Protein AF-A0A0M3J6E7-F1 (afdb_monomer_lite)

pLDDT: mean 73.53, std 16.0, range [35.28, 95.0]

Secondary structure (DSSP, 8-state):
-PEEE---TTS-EEEETTSS-EEEE-SS-EEEE--SS--HHHHHHHHHHHHHHTTT-SEEEEEHHHHHHHHHHHHHHHHHHHHTTSTTSGGG-TT-HHHHHHHHHHHT---SEEEEE--GGGHHHHHHHHHT---GGGTS-TTT--EEEEEE--TTS---TT-S----HHHHHHHHHHHHHHHTHHHHGGGEEEEE-

Radius of gyration: 18.18 Å; chains: 1; bounding box: 42×39×57 Å

Structure (mmCIF, N/CA/C/O backbone):
data_AF-A0A0M3J6E7-F1
#
_entry.id   AF-A0A0M3J6E7-F1
#
loop_
_atom_site.group_PDB
_atom_site.id
_atom_site.type_symbol
_atom_site.label_atom_id
_atom_site.label_alt_id
_atom_site.label_comp_id
_atom_site.label_asym_id
_atom_site.label_entity_id
_atom_site.label_seq_id
_atom_site.pdbx_PDB_ins_code
_atom_site.Cartn_x
_atom_site.Cartn_y
_atom_site.Cartn_z
_atom_site.occupancy
_atom_site.B_iso_or_equiv
_atom_site.auth_seq_id
_atom_site.auth_comp_id
_atom_site.auth_asym_id
_atom_site.auth_atom_id
_atom_site.pdbx_PDB_model_num
ATOM 1 N N . MET A 1 1 ? 16.330 -13.647 -8.605 1.00 48.44 1 MET A N 1
ATOM 2 C CA . MET A 1 1 ? 16.646 -13.257 -7.214 1.00 48.44 1 MET A CA 1
ATOM 3 C C . MET A 1 1 ? 17.389 -14.431 -6.591 1.00 48.44 1 MET A C 1
ATOM 5 O O . MET A 1 1 ? 16.865 -15.531 -6.666 1.00 48.44 1 MET A O 1
ATOM 9 N N . GLN A 1 2 ? 18.622 -14.250 -6.111 1.00 43.28 2 GLN A N 1
ATOM 10 C CA . GLN A 1 2 ? 19.350 -15.285 -5.357 1.00 43.28 2 GLN A CA 1
ATOM 11 C C . GLN A 1 2 ? 19.259 -14.926 -3.871 1.00 43.28 2 GLN A C 1
ATOM 13 O O . GLN A 1 2 ? 19.560 -13.788 -3.505 1.00 43.28 2 GLN A O 1
ATOM 18 N N . PHE A 1 3 ? 18.800 -15.871 -3.053 1.00 46.41 3 PHE A N 1
ATOM 19 C CA . PHE A 1 3 ? 18.641 -15.713 -1.609 1.00 46.41 3 PHE A CA 1
ATOM 20 C C . PHE A 1 3 ? 19.821 -16.351 -0.878 1.00 46.41 3 PHE A C 1
ATOM 22 O O . PHE A 1 3 ? 20.246 -17.447 -1.246 1.00 46.41 3 PHE A O 1
ATOM 29 N N . ASN A 1 4 ? 20.336 -15.676 0.150 1.00 45.91 4 ASN A N 1
ATOM 30 C CA . ASN A 1 4 ? 21.319 -16.258 1.060 1.00 45.91 4 ASN A CA 1
ATOM 31 C C . ASN A 1 4 ? 20.579 -16.993 2.190 1.00 45.91 4 ASN A C 1
ATOM 33 O O . ASN A 1 4 ? 19.578 -16.494 2.708 1.00 45.91 4 ASN A O 1
ATOM 37 N N . TYR A 1 5 ? 21.058 -18.188 2.538 1.00 38.97 5 TYR A N 1
ATOM 38 C CA . TYR A 1 5 ? 20.478 -19.038 3.579 1.00 38.97 5 TYR A CA 1
ATOM 39 C C . TYR A 1 5 ? 20.956 -18.602 4.967 1.00 38.97 5 TYR A C 1
ATOM 41 O O . TYR A 1 5 ? 22.151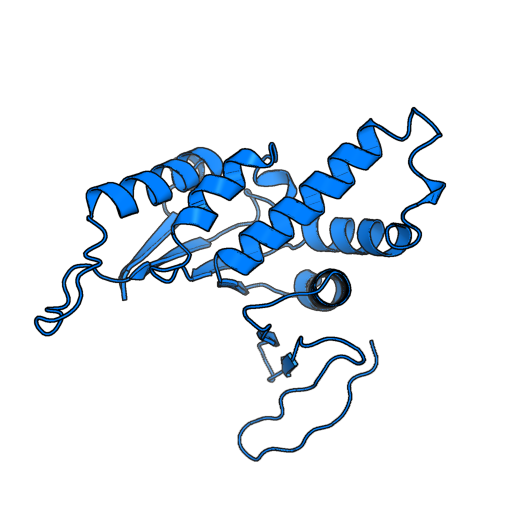 -18.658 5.241 1.00 38.97 5 TYR A O 1
ATOM 49 N N . GLU A 1 6 ? 20.025 -18.272 5.861 1.00 40.12 6 GLU A N 1
ATOM 50 C CA . GLU A 1 6 ? 20.265 -18.251 7.307 1.00 40.12 6 GLU A CA 1
ATOM 51 C C . GLU A 1 6 ? 19.229 -19.148 7.996 1.00 40.12 6 GLU A C 1
ATOM 53 O O . GLU A 1 6 ? 18.021 -19.020 7.792 1.00 40.12 6 GLU A O 1
ATOM 58 N N . PHE A 1 7 ? 19.710 -20.125 8.766 1.00 35.28 7 PHE A N 1
ATOM 59 C CA . PHE A 1 7 ? 18.880 -21.152 9.391 1.00 35.28 7 PHE A CA 1
ATOM 60 C C . PHE A 1 7 ? 18.547 -20.740 10.829 1.00 35.28 7 PHE A C 1
ATOM 62 O O . PHE A 1 7 ? 19.442 -20.639 11.663 1.00 35.28 7 PHE A O 1
ATOM 69 N N . THR A 1 8 ? 17.264 -20.547 11.144 1.00 40.59 8 THR A N 1
ATOM 70 C CA . THR A 1 8 ? 16.772 -20.491 12.532 1.00 40.59 8 THR A CA 1
ATOM 71 C C . THR A 1 8 ? 15.466 -21.281 12.669 1.00 40.59 8 THR A C 1
ATOM 73 O O . THR A 1 8 ? 14.699 -21.441 11.719 1.00 40.59 8 THR A O 1
ATOM 76 N N . SER A 1 9 ? 15.253 -21.855 13.852 1.00 37.47 9 SER A N 1
ATOM 77 C CA . SER A 1 9 ? 14.372 -22.997 14.148 1.00 37.47 9 SER A CA 1
ATOM 78 C C . SER A 1 9 ? 12.852 -22.738 14.120 1.00 37.47 9 SER A C 1
ATOM 80 O O . SER A 1 9 ? 12.086 -23.600 14.542 1.00 37.47 9 SER A O 1
ATOM 82 N N . THR A 1 10 ? 12.380 -21.597 13.607 1.00 50.16 10 THR A N 1
ATOM 83 C CA . THR A 1 10 ? 10.957 -21.177 13.645 1.00 50.16 10 THR A CA 1
ATOM 84 C C . THR A 1 10 ? 10.347 -20.863 12.269 1.00 50.16 10 THR A C 1
ATOM 86 O O . THR A 1 10 ? 9.279 -20.258 12.171 1.00 50.16 10 THR A O 1
ATOM 89 N N . GLY A 1 11 ? 10.985 -21.336 11.196 1.00 54.72 11 GLY A N 1
ATOM 90 C CA . GLY A 1 11 ? 10.638 -21.018 9.810 1.00 54.72 11 GLY A CA 1
ATOM 91 C C . GLY A 1 11 ? 11.610 -19.971 9.281 1.00 54.72 11 GLY A C 1
ATOM 92 O O . GLY A 1 11 ? 11.625 -18.835 9.746 1.00 54.72 11 GLY A O 1
ATOM 93 N N . SER A 1 12 ? 12.466 -20.372 8.346 1.00 65.31 12 SER A N 1
ATOM 94 C CA . SER A 1 12 ? 13.616 -19.576 7.923 1.00 65.31 12 SER A CA 1
ATOM 95 C C . SER A 1 12 ? 13.192 -18.317 7.166 1.00 65.31 12 SER A C 1
ATOM 97 O O . SER A 1 12 ? 12.453 -18.384 6.181 1.00 65.31 12 SER A O 1
ATOM 99 N N . PHE A 1 13 ? 13.691 -17.170 7.624 1.00 70.88 13 PHE A N 1
ATOM 100 C CA . PHE A 1 13 ? 13.717 -15.940 6.843 1.00 70.88 13 PHE A CA 1
ATOM 101 C C . PHE A 1 13 ? 14.909 -15.996 5.881 1.00 70.88 13 PHE A C 1
ATOM 103 O O . PHE A 1 13 ? 16.008 -16.394 6.253 1.00 70.88 13 PHE A O 1
ATOM 110 N N . PHE A 1 14 ? 14.684 -15.597 4.638 1.00 73.62 14 PHE A N 1
ATOM 111 C CA . PHE A 1 14 ? 15.659 -15.608 3.559 1.00 73.62 14 PHE A CA 1
ATOM 112 C C . PHE A 1 14 ? 16.056 -14.172 3.222 1.00 73.62 14 PHE A C 1
ATOM 114 O O . PHE A 1 14 ? 15.207 -13.364 2.842 1.00 73.62 14 PHE A O 1
ATOM 121 N N . GLY A 1 15 ? 17.341 -13.847 3.350 1.00 72.12 15 GLY A N 1
ATOM 122 C CA . GLY A 1 15 ? 17.864 -12.525 3.010 1.00 72.12 15 GLY A CA 1
ATOM 123 C C . GLY A 1 15 ? 18.051 -12.357 1.503 1.00 72.12 15 GLY A C 1
ATOM 124 O O . GLY A 1 15 ? 18.620 -13.224 0.827 1.00 72.12 15 GLY A O 1
ATOM 125 N N . ALA A 1 16 ? 17.601 -11.226 0.962 1.00 69.25 16 ALA A N 1
ATOM 126 C CA . ALA A 1 16 ? 17.945 -10.827 -0.396 1.00 69.25 16 ALA A CA 1
ATOM 127 C C . ALA A 1 16 ? 19.402 -10.334 -0.444 1.00 69.25 16 ALA A C 1
ATOM 129 O O . ALA A 1 16 ? 19.814 -9.489 0.346 1.00 69.25 16 ALA A O 1
ATOM 130 N N . LYS A 1 17 ? 20.208 -10.830 -1.391 1.00 69.06 17 LYS A N 1
ATOM 131 C CA . LYS A 1 17 ? 21.602 -10.375 -1.529 1.00 69.06 17 LYS A CA 1
ATOM 132 C C . LYS A 1 17 ? 21.654 -8.858 -1.778 1.00 69.06 17 LYS A C 1
ATOM 134 O O . LYS A 1 17 ? 20.975 -8.358 -2.677 1.00 69.06 17 LYS A O 1
ATOM 139 N N . ASN A 1 18 ? 22.500 -8.152 -1.023 1.00 72.50 18 ASN A N 1
ATOM 140 C CA . ASN A 1 18 ? 22.686 -6.692 -1.074 1.00 72.50 18 ASN A CA 1
ATOM 141 C C . ASN A 1 18 ? 21.427 -5.876 -0.729 1.00 72.50 18 ASN A C 1
ATOM 143 O O . ASN A 1 18 ? 21.260 -4.762 -1.226 1.00 72.50 18 ASN A O 1
ATOM 147 N N . SER A 1 19 ? 20.528 -6.432 0.078 1.00 75.38 19 SER A N 1
ATOM 148 C CA . SER A 1 19 ? 19.347 -5.737 0.575 1.00 75.38 19 SER A CA 1
ATOM 149 C C . SER A 1 19 ? 19.044 -6.187 1.996 1.00 75.38 19 SER A C 1
ATOM 151 O O . SER A 1 19 ? 19.334 -7.316 2.380 1.00 75.38 19 SER A O 1
ATOM 153 N N . ASN A 1 20 ? 18.442 -5.293 2.767 1.00 77.44 20 ASN A N 1
ATOM 154 C CA . ASN A 1 20 ? 17.972 -5.582 4.113 1.00 77.44 20 ASN A CA 1
ATOM 155 C C . ASN A 1 20 ? 16.577 -6.230 4.119 1.00 77.44 20 ASN A C 1
ATOM 157 O O . ASN A 1 20 ? 16.002 -6.459 5.181 1.00 77.44 20 ASN A O 1
ATOM 161 N N . ILE A 1 21 ? 16.007 -6.508 2.943 1.00 78.12 21 ILE A N 1
ATOM 162 C CA . ILE A 1 21 ? 14.729 -7.201 2.825 1.00 78.12 21 ILE A CA 1
ATOM 163 C C . ILE A 1 21 ? 14.930 -8.681 3.116 1.00 78.12 21 ILE A C 1
ATOM 165 O O . ILE A 1 21 ? 15.740 -9.365 2.481 1.00 78.12 21 ILE A O 1
ATOM 169 N N . THR A 1 22 ? 14.125 -9.178 4.044 1.00 81.69 22 THR A N 1
ATOM 170 C CA . THR A 1 22 ? 14.020 -10.596 4.360 1.00 81.69 22 THR A CA 1
ATOM 171 C C . THR A 1 22 ? 12.664 -11.122 3.919 1.00 81.69 22 THR A C 1
ATOM 173 O O . THR A 1 22 ? 11.654 -10.417 3.928 1.00 81.69 22 THR A O 1
ATOM 176 N N . ILE A 1 23 ? 12.642 -12.373 3.478 1.00 79.38 23 ILE A N 1
ATOM 177 C CA . ILE A 1 23 ? 11.443 -13.030 2.971 1.00 79.38 23 ILE A CA 1
ATOM 178 C C . ILE A 1 23 ? 11.200 -14.282 3.789 1.00 79.38 23 ILE A C 1
ATOM 180 O O . ILE A 1 23 ? 12.087 -15.114 3.914 1.00 79.38 23 ILE A O 1
ATOM 184 N N . ARG A 1 24 ? 9.987 -14.469 4.290 1.00 81.25 24 ARG A N 1
ATOM 185 C CA . ARG A 1 24 ? 9.533 -15.757 4.810 1.00 81.25 24 ARG A CA 1
ATOM 186 C C . ARG A 1 24 ? 8.468 -16.300 3.881 1.00 81.25 24 ARG A C 1
ATOM 188 O O . ARG A 1 24 ? 7.513 -15.596 3.569 1.00 81.25 24 ARG A O 1
ATOM 195 N N . MET A 1 25 ? 8.614 -17.548 3.467 1.00 76.31 25 MET A N 1
ATOM 196 C CA . MET A 1 25 ? 7.600 -18.238 2.677 1.00 76.31 25 MET A CA 1
ATOM 197 C C . MET A 1 25 ? 7.099 -19.431 3.475 1.00 76.31 25 MET A C 1
ATOM 199 O O . MET A 1 25 ? 7.895 -20.211 3.996 1.00 76.31 25 MET A O 1
ATOM 203 N N . ASP A 1 26 ? 5.785 -19.556 3.582 1.00 73.81 26 ASP A N 1
ATOM 204 C CA . ASP A 1 26 ? 5.131 -20.781 4.025 1.00 73.81 26 ASP A CA 1
ATOM 205 C C . ASP A 1 26 ? 4.289 -21.357 2.871 1.00 73.81 26 ASP A C 1
ATOM 207 O O . ASP A 1 26 ? 4.348 -20.868 1.742 1.00 73.81 26 ASP A O 1
ATOM 211 N N . ARG A 1 27 ? 3.537 -22.439 3.115 1.00 70.81 27 ARG A N 1
ATOM 212 C CA . ARG A 1 27 ? 2.748 -23.109 2.063 1.00 70.81 27 ARG A CA 1
ATOM 213 C C . ARG A 1 27 ? 1.693 -22.206 1.411 1.00 70.81 27 ARG A C 1
ATOM 215 O O . ARG A 1 27 ? 1.226 -22.539 0.325 1.00 70.81 27 ARG A O 1
ATOM 222 N N . HIS A 1 28 ? 1.296 -21.113 2.062 1.00 70.31 28 HIS A N 1
ATOM 223 C CA . HIS A 1 28 ? 0.165 -20.286 1.644 1.00 70.31 28 HIS A CA 1
ATOM 224 C C . HIS A 1 28 ? 0.466 -18.783 1.615 1.00 70.31 28 HIS A C 1
ATOM 226 O O . HIS A 1 28 ? -0.287 -18.035 0.997 1.00 70.31 28 HIS A O 1
ATOM 232 N N . ASN A 1 29 ? 1.548 -18.331 2.248 1.00 73.88 29 ASN A N 1
ATOM 233 C CA . ASN A 1 29 ? 1.844 -16.922 2.454 1.00 73.88 29 ASN A CA 1
ATOM 234 C C . ASN A 1 29 ? 3.306 -16.599 2.153 1.00 73.88 29 ASN A C 1
ATOM 236 O O . ASN A 1 29 ? 4.224 -17.371 2.442 1.00 73.88 29 ASN A O 1
ATOM 240 N N . VAL A 1 30 ? 3.511 -15.381 1.660 1.00 77.69 30 VAL A N 1
ATOM 241 C CA . VAL A 1 30 ? 4.823 -14.751 1.553 1.00 77.69 30 VAL A CA 1
ATOM 242 C C . VAL A 1 30 ? 4.813 -13.511 2.433 1.00 77.69 30 VAL A C 1
ATOM 244 O O . VAL A 1 30 ? 3.986 -12.621 2.254 1.00 77.69 30 VAL A O 1
ATOM 247 N N . VAL A 1 31 ? 5.730 -13.459 3.392 1.00 80.75 31 VAL A N 1
ATOM 248 C CA . VAL A 1 31 ? 5.948 -12.306 4.263 1.00 80.75 31 VAL A CA 1
ATOM 249 C C . VAL A 1 31 ? 7.241 -11.639 3.829 1.00 80.75 31 VAL A C 1
ATOM 251 O O . VAL A 1 31 ? 8.308 -12.246 3.894 1.00 80.75 31 VAL A O 1
ATOM 254 N N . LEU A 1 32 ? 7.141 -10.390 3.388 1.00 77.69 32 LEU A N 1
ATOM 255 C CA . LEU A 1 32 ? 8.289 -9.536 3.115 1.00 77.69 32 LEU A CA 1
ATOM 256 C C . LEU A 1 32 ? 8.481 -8.638 4.330 1.00 77.69 32 LEU A C 1
ATOM 258 O O . LEU A 1 32 ? 7.598 -7.849 4.656 1.00 77.69 32 LEU A O 1
ATOM 262 N N . VAL A 1 33 ? 9.612 -8.781 5.008 1.00 78.56 33 VAL A N 1
ATOM 263 C CA . VAL A 1 33 ? 9.991 -7.923 6.127 1.00 78.56 33 VAL A CA 1
ATOM 264 C C . VAL A 1 33 ? 11.104 -7.020 5.657 1.00 78.56 33 VAL A C 1
ATOM 266 O O . VAL A 1 33 ? 12.073 -7.458 5.036 1.00 78.56 33 VAL A O 1
ATOM 269 N N . ALA A 1 34 ? 10.966 -5.747 5.971 1.00 74.06 34 ALA A N 1
ATOM 270 C CA . ALA A 1 34 ? 11.940 -4.762 5.588 1.00 74.06 34 ALA A CA 1
ATOM 271 C C . ALA A 1 34 ? 12.139 -3.753 6.721 1.00 74.06 34 ALA A C 1
ATOM 273 O O . ALA A 1 34 ? 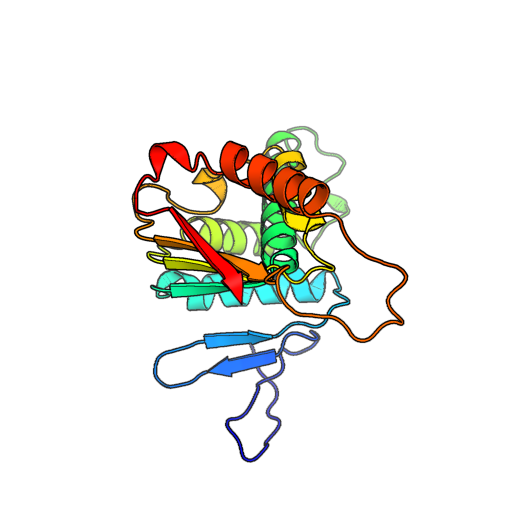11.190 -3.455 7.450 1.00 74.06 34 ALA A O 1
ATOM 274 N N . PRO A 1 35 ? 13.385 -3.301 6.930 1.00 71.00 35 PRO A N 1
ATOM 275 C CA . PRO A 1 35 ? 13.756 -2.482 8.081 1.00 71.00 35 PRO A CA 1
ATOM 276 C C . PRO A 1 35 ? 13.133 -1.089 8.001 1.00 71.00 35 PRO A C 1
ATOM 278 O O . PRO A 1 35 ? 12.700 -0.667 6.945 1.00 71.00 35 PRO A O 1
ATOM 281 N N . GLU A 1 36 ? 13.157 -0.318 9.088 1.00 64.44 36 GLU A N 1
ATOM 282 C CA . GLU A 1 36 ? 12.673 1.075 9.073 1.00 64.44 36 GLU A CA 1
ATOM 283 C C . GLU A 1 36 ? 13.513 2.004 8.177 1.00 64.44 36 GLU A C 1
ATOM 285 O O . GLU A 1 36 ? 13.001 2.993 7.652 1.00 64.44 36 GLU A O 1
ATOM 290 N N . CYS A 1 37 ? 14.796 1.682 7.984 1.00 71.12 37 CYS A N 1
ATOM 291 C CA . CYS A 1 37 ? 15.739 2.453 7.176 1.00 71.12 37 CYS A CA 1
ATOM 292 C C . CYS A 1 37 ? 16.031 1.732 5.858 1.00 71.12 37 CYS A C 1
ATOM 294 O O . CYS A 1 37 ? 16.603 0.643 5.855 1.00 71.12 37 CYS A O 1
ATOM 296 N N . TRP A 1 38 ? 15.688 2.374 4.743 1.00 69.25 38 TRP A N 1
ATOM 297 C CA . TRP A 1 38 ? 15.728 1.773 3.411 1.00 69.25 38 TRP A CA 1
ATOM 298 C C . TRP A 1 38 ? 16.758 2.456 2.528 1.00 69.25 38 TRP A C 1
ATOM 300 O O . TRP A 1 38 ? 16.902 3.680 2.557 1.00 69.25 38 TRP A O 1
ATOM 310 N N . CYS A 1 39 ? 17.413 1.679 1.672 1.00 70.44 39 CYS A N 1
ATOM 311 C CA . CYS A 1 39 ? 18.193 2.198 0.557 1.00 70.44 39 CYS A CA 1
ATOM 312 C C . CYS A 1 39 ? 17.452 2.000 -0.782 1.00 70.44 39 CYS A C 1
ATOM 314 O O . CYS A 1 39 ? 16.550 1.165 -0.882 1.00 70.44 39 CYS A O 1
ATOM 316 N N . PRO A 1 40 ? 17.837 2.713 -1.858 1.00 71.00 40 PRO A N 1
ATOM 317 C CA . PRO A 1 40 ? 17.258 2.499 -3.188 1.00 71.00 40 PRO A CA 1
ATOM 318 C C . PRO A 1 40 ? 17.321 1.039 -3.666 1.00 71.00 40 PRO A C 1
ATOM 320 O O . PRO A 1 40 ? 16.428 0.578 -4.375 1.00 71.00 40 PRO A O 1
ATOM 323 N N . THR A 1 41 ? 18.344 0.285 -3.252 1.00 74.75 41 THR A N 1
ATOM 324 C CA . THR A 1 41 ? 18.460 -1.146 -3.559 1.00 74.75 41 THR A CA 1
ATOM 325 C C . THR A 1 41 ? 17.345 -1.962 -2.906 1.00 74.75 41 THR A C 1
ATOM 327 O O . THR A 1 41 ? 16.806 -2.857 -3.555 1.00 74.75 41 THR A O 1
ATOM 330 N N . ASP A 1 42 ? 16.942 -1.628 -1.676 1.00 74.81 42 ASP A N 1
ATOM 331 C CA . ASP A 1 42 ? 15.816 -2.278 -0.996 1.00 74.81 42 ASP A CA 1
ATOM 332 C C . ASP A 1 42 ? 14.517 -2.036 -1.762 1.00 74.81 42 ASP A C 1
ATOM 334 O O . ASP A 1 42 ? 13.774 -2.973 -2.028 1.00 74.81 42 ASP A O 1
ATOM 338 N N . ILE A 1 43 ? 14.287 -0.809 -2.232 1.00 74.38 43 ILE A N 1
ATOM 339 C CA . ILE A 1 43 ? 13.114 -0.467 -3.051 1.00 74.38 43 ILE A CA 1
ATOM 340 C C . ILE A 1 43 ? 13.039 -1.368 -4.291 1.00 74.38 43 ILE A C 1
ATOM 342 O O . ILE A 1 43 ? 12.002 -1.969 -4.569 1.00 74.38 43 ILE A O 1
ATOM 346 N N . ILE A 1 44 ? 14.154 -1.523 -5.011 1.00 75.25 44 ILE A N 1
ATOM 347 C CA . ILE A 1 44 ? 14.229 -2.380 -6.202 1.00 75.25 44 ILE A CA 1
ATOM 348 C C . ILE A 1 44 ? 13.933 -3.843 -5.851 1.00 75.25 44 ILE A C 1
ATOM 350 O O . ILE A 1 44 ? 13.204 -4.513 -6.583 1.00 75.25 44 ILE A O 1
ATOM 354 N N . GLN A 1 45 ? 14.494 -4.358 -4.755 1.00 77.62 45 GLN A N 1
ATOM 355 C CA . GLN A 1 45 ? 14.262 -5.743 -4.343 1.00 77.62 45 GLN A CA 1
ATOM 356 C C . GLN A 1 45 ? 12.829 -5.971 -3.860 1.00 77.62 45 GLN A C 1
ATOM 358 O O . GLN A 1 45 ? 12.259 -7.015 -4.174 1.00 77.62 45 GLN A O 1
ATOM 363 N N . LEU A 1 46 ? 12.216 -4.996 -3.182 1.00 77.69 46 LEU A N 1
ATOM 364 C CA . LEU A 1 46 ? 10.812 -5.056 -2.784 1.00 77.69 46 LEU A CA 1
ATOM 365 C C . LEU A 1 46 ? 9.918 -5.133 -4.014 1.00 77.69 46 LEU A C 1
ATOM 367 O O . LEU A 1 46 ? 9.098 -6.039 -4.129 1.00 77.69 46 LEU A O 1
ATOM 371 N N . PHE A 1 47 ? 10.105 -4.207 -4.952 1.00 76.44 47 PHE A N 1
ATOM 372 C CA . PHE A 1 47 ? 9.355 -4.197 -6.196 1.00 76.44 47 PHE A CA 1
ATOM 373 C C . PHE A 1 47 ? 9.523 -5.534 -6.929 1.00 76.44 47 PHE A C 1
ATOM 375 O O . PHE A 1 47 ? 8.530 -6.120 -7.357 1.00 76.44 47 PHE A O 1
ATOM 382 N N . ARG A 1 48 ? 10.748 -6.076 -7.013 1.00 77.19 48 ARG A N 1
ATOM 383 C CA . ARG A 1 48 ? 11.004 -7.390 -7.631 1.00 77.19 48 ARG A CA 1
ATOM 384 C C . ARG A 1 48 ? 10.255 -8.510 -6.921 1.00 77.19 48 ARG A C 1
ATOM 386 O O . ARG A 1 48 ? 9.617 -9.320 -7.589 1.00 77.19 48 ARG A O 1
ATOM 393 N N . ALA A 1 49 ? 10.288 -8.540 -5.593 1.00 76.88 49 ALA A N 1
ATOM 394 C CA . ALA A 1 49 ? 9.532 -9.510 -4.815 1.00 76.88 49 ALA A CA 1
ATOM 395 C C . ALA A 1 49 ? 8.025 -9.390 -5.099 1.00 76.88 49 ALA A C 1
ATOM 397 O O . ALA A 1 49 ? 7.381 -10.397 -5.378 1.00 76.88 49 ALA A O 1
ATOM 398 N N . ILE A 1 50 ? 7.475 -8.173 -5.147 1.00 75.75 50 ILE A N 1
ATOM 399 C CA . ILE A 1 50 ? 6.066 -7.951 -5.500 1.00 75.75 50 ILE A CA 1
ATOM 400 C C . ILE A 1 50 ? 5.772 -8.398 -6.937 1.00 75.75 50 ILE A C 1
ATOM 402 O O . ILE A 1 50 ? 4.741 -9.012 -7.169 1.00 75.75 50 ILE A O 1
ATOM 406 N N . SER A 1 51 ? 6.664 -8.173 -7.904 1.00 73.56 51 SER A N 1
ATOM 407 C CA . SER A 1 51 ? 6.439 -8.656 -9.276 1.00 73.56 51 SER A CA 1
ATOM 408 C C . SER A 1 51 ? 6.410 -10.181 -9.384 1.00 73.56 51 SER A C 1
ATOM 410 O O . SER A 1 51 ? 5.705 -10.715 -10.232 1.00 73.56 51 SER A O 1
ATOM 412 N N . ILE A 1 52 ? 7.148 -10.884 -8.519 1.00 74.94 52 ILE A N 1
ATOM 413 C CA . ILE A 1 52 ? 7.190 -12.349 -8.496 1.00 74.94 52 ILE A CA 1
ATOM 414 C C . ILE A 1 52 ? 5.963 -12.904 -7.768 1.00 74.94 52 ILE A C 1
ATOM 416 O O . ILE A 1 52 ? 5.269 -13.772 -8.289 1.00 74.94 52 ILE A O 1
ATOM 420 N N . PHE A 1 53 ? 5.691 -12.409 -6.560 1.00 75.19 53 PHE A N 1
ATOM 421 C CA . PHE A 1 53 ? 4.679 -12.987 -5.673 1.00 75.19 53 PHE A CA 1
ATOM 422 C C . PHE A 1 53 ? 3.299 -12.341 -5.825 1.00 75.19 53 PHE A C 1
ATOM 424 O O . PHE A 1 53 ? 2.283 -12.997 -5.617 1.00 75.19 53 PHE A O 1
ATOM 431 N N . GLY A 1 54 ? 3.244 -11.072 -6.226 1.00 70.06 54 GLY A N 1
ATOM 432 C CA . GLY A 1 54 ? 2.016 -10.285 -6.348 1.00 70.06 54 GLY A CA 1
ATOM 433 C C . GLY A 1 54 ? 1.066 -10.780 -7.436 1.00 70.06 54 GLY A C 1
ATOM 434 O O . GLY A 1 54 ? -0.140 -10.619 -7.297 1.00 70.06 54 GLY A O 1
ATOM 435 N N . ILE A 1 55 ? 1.573 -11.451 -8.477 1.00 68.94 55 ILE A N 1
ATOM 436 C CA . ILE A 1 55 ? 0.737 -11.998 -9.562 1.00 68.94 55 ILE A CA 1
ATOM 437 C C . ILE A 1 55 ? -0.253 -13.049 -9.034 1.00 68.94 55 ILE A C 1
ATOM 439 O O . ILE A 1 55 ? -1.381 -13.127 -9.511 1.00 68.94 55 ILE A O 1
ATOM 443 N N . ALA A 1 56 ? 0.157 -13.840 -8.038 1.00 70.44 56 ALA A N 1
ATOM 444 C CA . ALA A 1 56 ? -0.668 -14.885 -7.430 1.00 70.44 56 ALA A CA 1
ATOM 445 C C . ALA A 1 56 ? -1.209 -14.493 -6.042 1.00 70.44 56 ALA A C 1
ATOM 447 O O . ALA A 1 56 ? -1.912 -15.280 -5.405 1.00 70.44 56 ALA A O 1
ATOM 448 N N . ALA A 1 57 ? -0.880 -13.296 -5.547 1.00 73.94 57 ALA A N 1
ATOM 449 C CA . ALA A 1 57 ? -1.260 -12.869 -4.210 1.00 73.94 57 ALA A CA 1
ATOM 450 C C . ALA A 1 57 ? -2.740 -12.476 -4.163 1.00 73.94 57 ALA A C 1
ATOM 452 O O . ALA A 1 57 ? -3.140 -11.397 -4.596 1.00 73.94 57 ALA A O 1
ATOM 453 N N . HIS A 1 58 ? -3.557 -13.338 -3.563 1.00 76.81 58 HIS A N 1
ATOM 454 C CA . HIS A 1 58 ? -4.957 -13.021 -3.292 1.00 76.81 58 HIS A CA 1
ATOM 455 C C . HIS A 1 58 ? -5.099 -11.990 -2.160 1.00 76.81 58 HIS A C 1
ATOM 457 O O . HIS A 1 58 ? -5.940 -11.093 -2.224 1.00 76.81 58 HIS A O 1
ATOM 463 N N . THR A 1 59 ? -4.247 -12.094 -1.138 1.00 81.44 59 THR A N 1
ATOM 464 C CA . THR A 1 59 ? -4.254 -11.216 0.034 1.00 81.44 59 THR A CA 1
ATOM 465 C C . THR A 1 59 ? -2.889 -10.571 0.210 1.00 81.44 59 THR A C 1
ATOM 467 O O . THR A 1 59 ? -1.869 -11.252 0.262 1.00 81.44 59 THR A O 1
ATOM 470 N N . VAL A 1 60 ? -2.881 -9.247 0.329 1.00 83.88 60 VAL A N 1
ATOM 471 C CA . VAL A 1 60 ? -1.690 -8.432 0.546 1.00 83.88 60 VAL A CA 1
ATOM 472 C C . VAL A 1 60 ? -1.851 -7.678 1.859 1.00 83.88 60 VAL A C 1
ATOM 474 O O . VAL A 1 60 ? -2.826 -6.953 2.058 1.00 83.88 60 VAL A O 1
ATOM 477 N N . CYS A 1 61 ? -0.887 -7.848 2.759 1.00 85.88 61 CYS A N 1
ATOM 478 C CA . CYS A 1 61 ? -0.811 -7.139 4.030 1.00 85.88 61 CYS A CA 1
ATOM 479 C C . CYS A 1 61 ? 0.536 -6.423 4.110 1.00 85.88 61 CYS A C 1
ATOM 481 O O . CYS A 1 61 ? 1.567 -7.046 3.858 1.00 85.88 61 CYS A O 1
ATOM 483 N N . MET A 1 62 ? 0.535 -5.128 4.418 1.00 87.12 62 MET A N 1
ATOM 484 C CA . MET A 1 62 ? 1.764 -4.341 4.540 1.00 87.12 62 MET A CA 1
ATOM 485 C C . MET A 1 62 ? 1.583 -3.150 5.479 1.00 87.12 62 MET A C 1
ATOM 487 O O . MET A 1 62 ? 0.455 -2.726 5.741 1.00 87.12 62 MET A O 1
ATOM 491 N N . ASP A 1 63 ? 2.692 -2.586 5.947 1.00 88.88 63 ASP A N 1
ATOM 492 C CA . ASP A 1 63 ? 2.664 -1.363 6.746 1.00 88.88 63 ASP A CA 1
ATOM 493 C C . ASP A 1 63 ? 2.447 -0.123 5.863 1.00 88.88 63 ASP A C 1
ATOM 495 O O . ASP A 1 63 ? 2.758 -0.106 4.665 1.00 88.88 63 ASP A O 1
ATOM 499 N N . ALA A 1 64 ? 1.887 0.934 6.451 1.00 89.81 64 ALA A N 1
ATOM 500 C CA . ALA A 1 64 ? 1.549 2.165 5.741 1.00 89.81 64 ALA A CA 1
ATOM 501 C C . ALA A 1 64 ? 2.771 2.828 5.088 1.00 89.81 64 ALA A C 1
ATOM 503 O O . ALA A 1 64 ? 2.652 3.371 3.989 1.00 89.81 64 ALA A O 1
ATOM 504 N N . SER A 1 65 ? 3.936 2.755 5.733 1.00 87.31 65 SER A N 1
ATOM 505 C CA . SER A 1 65 ? 5.216 3.221 5.188 1.00 87.31 65 SER A CA 1
ATOM 506 C C . SER A 1 65 ? 5.625 2.483 3.906 1.00 87.31 65 SER A C 1
ATOM 508 O O . SER A 1 65 ? 6.054 3.120 2.942 1.00 87.31 65 SER A O 1
ATOM 510 N N . ILE A 1 66 ? 5.416 1.163 3.839 1.00 84.31 66 ILE A N 1
ATOM 511 C CA . ILE A 1 66 ? 5.673 0.355 2.633 1.00 84.31 66 ILE A CA 1
ATOM 512 C C . ILE A 1 66 ? 4.768 0.801 1.495 1.00 84.31 66 ILE A C 1
ATOM 514 O O . ILE A 1 66 ? 5.215 1.018 0.369 1.00 84.31 66 ILE A O 1
ATOM 518 N N . PHE A 1 67 ? 3.482 0.950 1.800 1.00 87.25 67 PHE A N 1
ATOM 519 C CA . PHE A 1 67 ? 2.488 1.337 0.814 1.00 87.25 67 PHE A CA 1
ATOM 520 C C . PHE A 1 67 ? 2.738 2.756 0.279 1.00 87.25 67 PHE A C 1
ATOM 522 O O . PHE A 1 67 ? 2.651 2.997 -0.929 1.00 87.25 67 PHE A O 1
ATOM 529 N N . GLU A 1 68 ? 3.109 3.695 1.156 1.00 88.06 68 GLU A N 1
ATOM 530 C CA . GLU A 1 68 ? 3.547 5.043 0.778 1.00 88.06 68 GLU A CA 1
ATOM 531 C C . GLU A 1 68 ? 4.764 4.988 -0.153 1.00 88.06 68 GLU A C 1
ATOM 533 O O . GLU A 1 68 ? 4.775 5.643 -1.193 1.00 88.06 68 GLU A O 1
ATOM 538 N N . MET A 1 69 ? 5.763 4.169 0.171 1.00 83.31 69 MET A N 1
ATOM 539 C CA . MET A 1 69 ? 6.971 4.022 -0.636 1.00 83.31 69 MET A CA 1
ATOM 540 C C . MET A 1 69 ? 6.680 3.443 -2.026 1.00 83.31 69 MET A C 1
ATOM 542 O O . MET A 1 69 ? 7.193 3.956 -3.021 1.00 83.31 69 MET A O 1
ATOM 546 N N . ILE A 1 70 ? 5.828 2.416 -2.117 1.00 81.25 70 ILE A N 1
ATOM 547 C CA . ILE A 1 70 ? 5.367 1.867 -3.400 1.00 81.25 70 ILE A CA 1
ATOM 548 C C . ILE A 1 70 ? 4.687 2.971 -4.218 1.00 81.25 70 ILE A C 1
ATOM 550 O O . ILE A 1 70 ? 5.024 3.178 -5.383 1.00 81.25 70 ILE A O 1
ATOM 554 N N . THR A 1 71 ? 3.792 3.735 -3.587 1.00 85.94 71 THR A N 1
ATOM 555 C CA . THR A 1 71 ? 3.106 4.878 -4.208 1.00 85.94 71 THR A CA 1
ATOM 556 C C . THR A 1 71 ? 4.110 5.911 -4.739 1.00 85.94 71 THR A C 1
ATOM 558 O O . THR A 1 71 ? 4.035 6.318 -5.899 1.00 85.94 71 THR A O 1
ATOM 561 N N . ALA A 1 72 ? 5.089 6.305 -3.924 1.00 83.88 72 ALA A N 1
ATOM 562 C CA . ALA A 1 72 ? 6.126 7.266 -4.290 1.00 83.88 72 ALA A CA 1
ATOM 563 C C . ALA A 1 72 ? 7.000 6.771 -5.454 1.00 83.88 72 ALA A C 1
ATOM 565 O O . ALA A 1 72 ? 7.301 7.534 -6.376 1.00 83.88 72 ALA A O 1
ATOM 566 N N . GLY A 1 73 ? 7.376 5.488 -5.434 1.00 78.25 73 GLY A N 1
ATOM 567 C CA . GLY A 1 73 ? 8.156 4.850 -6.492 1.00 78.25 73 GLY A CA 1
ATOM 568 C C . GLY A 1 73 ? 7.408 4.849 -7.823 1.00 78.25 73 GLY A C 1
ATOM 569 O O . GLY A 1 73 ? 7.955 5.293 -8.832 1.00 78.25 73 GLY A O 1
ATOM 570 N N . ILE A 1 74 ? 6.130 4.451 -7.813 1.00 78.44 74 ILE A N 1
ATOM 571 C CA . ILE A 1 74 ? 5.265 4.487 -9.003 1.00 78.44 74 ILE A CA 1
ATOM 572 C C . ILE A 1 74 ? 5.134 5.922 -9.529 1.00 78.44 74 ILE A C 1
ATOM 574 O O . ILE A 1 74 ? 5.252 6.150 -10.732 1.00 78.44 74 ILE A O 1
ATOM 578 N N . SER A 1 75 ? 4.928 6.899 -8.640 1.00 82.12 75 SER A N 1
ATOM 579 C CA . SER A 1 75 ? 4.772 8.308 -9.019 1.00 82.12 75 SER A CA 1
ATOM 580 C C . SER A 1 75 ? 6.028 8.845 -9.691 1.00 82.12 75 SER A C 1
ATOM 582 O O . SER A 1 75 ? 5.951 9.420 -10.774 1.00 82.12 75 SER A O 1
ATOM 584 N N . THR A 1 76 ? 7.193 8.562 -9.107 1.00 77.19 76 THR A N 1
ATOM 585 C CA . THR A 1 76 ? 8.495 8.952 -9.659 1.00 77.19 76 THR A CA 1
ATOM 586 C C . THR A 1 76 ? 8.686 8.417 -11.079 1.00 77.19 76 THR A C 1
ATOM 588 O O . THR A 1 76 ? 9.087 9.170 -11.964 1.00 77.19 76 THR A O 1
ATOM 591 N N . ILE A 1 77 ? 8.339 7.150 -11.320 1.00 72.25 77 ILE A N 1
ATOM 592 C CA . ILE A 1 77 ? 8.465 6.519 -12.643 1.00 72.25 77 ILE A CA 1
ATOM 593 C C . ILE A 1 77 ? 7.468 7.116 -13.641 1.00 72.25 77 ILE A C 1
ATOM 595 O O . ILE A 1 77 ? 7.845 7.447 -14.760 1.00 72.25 77 ILE A O 1
ATOM 599 N N . LEU A 1 78 ? 6.206 7.321 -13.249 1.00 73.88 78 LEU A N 1
ATOM 600 C CA . LEU A 1 78 ? 5.191 7.901 -14.139 1.00 73.88 78 LEU A CA 1
ATOM 601 C C . LEU A 1 78 ? 5.471 9.367 -14.488 1.00 73.88 78 LEU A C 1
ATOM 603 O O . LEU A 1 78 ? 5.191 9.805 -15.603 1.00 73.88 78 LEU A O 1
ATOM 607 N N . ILE A 1 79 ? 6.020 10.130 -13.543 1.00 71.38 79 ILE A N 1
ATOM 608 C CA . ILE A 1 79 ? 6.512 11.489 -13.775 1.00 71.38 79 ILE A CA 1
ATOM 609 C C . ILE A 1 79 ? 7.649 11.443 -14.800 1.00 71.38 79 ILE A C 1
ATOM 611 O O . ILE A 1 79 ? 7.604 12.167 -15.791 1.00 71.38 79 ILE A O 1
ATOM 615 N N . GLN A 1 80 ? 8.624 10.553 -14.621 1.00 64.19 80 GLN A N 1
ATOM 616 C CA . GLN A 1 80 ? 9.730 10.390 -15.566 1.00 64.19 80 GLN A CA 1
ATOM 617 C C . GLN A 1 80 ? 9.261 9.990 -16.968 1.00 64.19 80 GLN A C 1
ATOM 619 O O . GLN A 1 80 ? 9.737 10.588 -17.927 1.00 64.19 80 GLN A O 1
ATOM 624 N N . ASP A 1 81 ? 8.297 9.076 -17.107 1.00 63.16 81 ASP A N 1
ATOM 625 C CA . ASP A 1 81 ? 7.719 8.689 -18.408 1.00 63.16 81 ASP A CA 1
ATOM 626 C C . ASP A 1 81 ? 7.039 9.881 -19.120 1.00 63.16 81 ASP A C 1
ATOM 628 O O . ASP A 1 81 ? 7.050 9.962 -20.345 1.00 63.16 81 ASP A O 1
ATOM 632 N N . ARG A 1 82 ? 6.484 10.853 -18.379 1.00 59.84 82 ARG A N 1
ATOM 633 C CA . ARG A 1 82 ? 5.947 12.096 -18.974 1.00 59.84 82 ARG A CA 1
ATOM 634 C C . ARG A 1 82 ? 7.037 13.083 -19.392 1.00 59.84 82 ARG A C 1
ATOM 636 O O . ARG A 1 82 ? 6.839 13.829 -20.347 1.00 59.84 82 ARG A O 1
ATOM 643 N N . PHE A 1 83 ? 8.155 13.119 -18.668 1.00 59.00 83 PHE A N 1
ATOM 644 C CA . PHE A 1 83 ? 9.243 14.079 -18.888 1.00 59.00 83 PHE A CA 1
ATOM 645 C C . PHE A 1 83 ? 10.378 13.556 -19.775 1.00 59.00 83 PHE A C 1
ATOM 647 O O . PHE A 1 83 ? 11.176 14.359 -20.245 1.00 59.00 83 PHE A O 1
ATOM 654 N N . SER A 1 84 ? 10.424 12.260 -20.089 1.00 53.72 84 SER A N 1
ATOM 655 C CA . SER A 1 84 ? 11.384 11.655 -21.032 1.00 53.72 84 SER A CA 1
ATOM 656 C C . SER A 1 84 ? 11.115 12.001 -22.509 1.00 53.72 84 SER A C 1
ATOM 658 O O . SER A 1 84 ? 11.746 11.453 -23.402 1.00 53.72 84 SER A O 1
ATOM 660 N N . LEU A 1 85 ? 10.265 13.005 -22.764 1.00 50.94 85 LEU A N 1
ATOM 661 C CA . LEU A 1 85 ? 10.280 13.835 -23.977 1.00 50.94 85 LEU A CA 1
ATOM 662 C C . LEU A 1 85 ? 11.325 14.981 -23.922 1.00 50.94 85 LEU A C 1
ATOM 664 O O . LEU A 1 85 ? 11.400 15.779 -24.853 1.00 50.94 85 LEU A O 1
ATOM 668 N N . ARG A 1 86 ? 12.122 15.106 -22.846 1.00 48.09 86 ARG A N 1
ATOM 669 C CA . ARG A 1 86 ? 13.266 16.034 -22.739 1.00 48.09 86 ARG A CA 1
ATOM 670 C C . ARG A 1 86 ? 14.527 15.293 -22.268 1.00 48.09 86 ARG A C 1
ATOM 672 O O . ARG A 1 86 ? 14.648 14.907 -21.109 1.00 48.09 86 ARG A O 1
ATOM 679 N N . ASP A 1 87 ? 15.462 15.132 -23.199 1.00 48.03 87 ASP A N 1
ATOM 680 C CA . ASP A 1 87 ? 16.572 14.164 -23.231 1.00 48.03 87 ASP A CA 1
ATOM 681 C C . ASP A 1 87 ? 17.696 14.259 -22.171 1.00 48.03 87 ASP A C 1
ATOM 683 O O . ASP A 1 87 ? 18.568 13.394 -22.139 1.00 48.03 87 ASP A O 1
ATOM 687 N N . GLU A 1 88 ? 17.738 15.231 -21.257 1.00 50.56 88 GLU A N 1
ATOM 688 C CA . GLU A 1 88 ? 18.978 15.461 -20.478 1.00 50.56 88 GLU A CA 1
ATOM 689 C C . GLU A 1 88 ? 19.052 14.797 -19.089 1.00 50.56 88 GLU A C 1
ATOM 691 O O . GLU A 1 88 ? 20.143 14.640 -18.538 1.00 50.56 88 GLU A O 1
ATOM 696 N N . PHE A 1 89 ? 17.939 14.328 -18.509 1.00 47.62 89 PHE A N 1
ATOM 697 C CA . PHE A 1 89 ? 17.952 13.718 -17.161 1.00 47.62 89 PHE A CA 1
ATOM 698 C C . PHE A 1 89 ? 18.208 12.196 -17.166 1.00 47.62 89 PHE A C 1
ATOM 700 O O . PHE A 1 89 ? 18.532 11.598 -16.136 1.00 47.62 89 PHE A O 1
ATOM 707 N N . MET A 1 90 ? 18.100 11.564 -18.340 1.00 45.75 90 MET A N 1
ATOM 708 C CA . MET A 1 90 ? 18.089 10.105 -18.522 1.00 45.75 90 MET A CA 1
ATOM 709 C C . MET A 1 90 ? 19.443 9.430 -18.252 1.00 45.75 90 MET A C 1
ATOM 711 O O . MET A 1 90 ? 19.490 8.270 -17.846 1.00 45.75 90 MET A O 1
ATOM 715 N N . ASN A 1 91 ? 20.558 10.156 -18.380 1.00 42.66 91 ASN A N 1
ATOM 716 C CA . ASN A 1 91 ? 21.898 9.580 -18.220 1.00 42.66 91 ASN A CA 1
ATOM 717 C C . ASN A 1 91 ? 22.344 9.383 -16.758 1.00 42.66 91 ASN A C 1
ATOM 719 O O . ASN A 1 91 ? 23.327 8.678 -16.512 1.00 42.66 91 ASN A O 1
ATOM 723 N N . ARG A 1 92 ? 21.642 9.960 -15.770 1.00 45.91 92 ARG A N 1
ATOM 724 C CA . ARG A 1 92 ? 22.046 9.879 -14.350 1.00 45.91 92 ARG A CA 1
ATOM 725 C C . ARG A 1 92 ? 21.428 8.724 -13.564 1.00 45.91 92 ARG A C 1
ATOM 727 O O . ARG A 1 92 ? 21.898 8.435 -12.468 1.00 45.91 92 ARG A O 1
ATOM 734 N N . LEU A 1 93 ? 20.427 8.028 -14.101 1.00 47.88 93 LEU A N 1
ATOM 735 C CA . LEU A 1 93 ? 19.709 6.980 -13.369 1.00 47.88 93 LEU A CA 1
ATOM 736 C C . LEU A 1 93 ? 19.659 5.672 -14.169 1.00 47.88 93 LEU A C 1
ATOM 738 O O . LEU A 1 93 ? 18.596 5.206 -14.571 1.00 47.88 93 LEU A O 1
ATOM 742 N N . ARG A 1 94 ? 20.814 5.002 -14.302 1.00 49.00 94 ARG A N 1
ATOM 743 C CA . ARG A 1 94 ? 20.950 3.617 -14.823 1.00 49.00 94 ARG A CA 1
ATOM 744 C C . ARG A 1 94 ? 20.210 2.546 -13.985 1.00 49.00 94 ARG A C 1
ATOM 746 O O . ARG A 1 94 ? 20.440 1.355 -14.161 1.00 49.00 94 ARG A O 1
ATOM 753 N N . PHE A 1 95 ? 19.349 2.954 -13.054 1.00 52.28 95 PHE A N 1
ATOM 754 C CA . PHE A 1 95 ? 18.617 2.105 -12.111 1.00 52.28 95 PHE A CA 1
ATOM 755 C C . PHE A 1 95 ? 17.184 1.777 -12.576 1.00 52.28 95 PHE A C 1
ATOM 757 O O . PHE A 1 95 ? 16.553 0.874 -12.033 1.00 52.28 95 PHE A O 1
ATOM 764 N N . LEU A 1 96 ? 16.661 2.496 -13.575 1.00 52.69 96 LEU A N 1
ATOM 765 C CA . LEU A 1 96 ? 15.233 2.538 -13.917 1.00 52.69 96 LEU A CA 1
ATOM 766 C C . LEU A 1 96 ? 14.668 1.481 -14.890 1.00 52.69 96 LEU A C 1
ATOM 768 O O . LEU A 1 96 ? 13.481 1.181 -14.743 1.00 52.69 96 LEU A O 1
ATOM 772 N N . PRO A 1 97 ? 15.417 0.871 -15.837 1.00 53.44 97 PRO A N 1
ATOM 773 C CA . PRO A 1 97 ? 14.800 -0.034 -16.815 1.00 53.44 97 PRO A CA 1
ATOM 774 C C . PRO A 1 97 ? 14.111 -1.230 -16.143 1.00 53.44 97 PRO A C 1
ATOM 776 O O . PRO A 1 97 ? 12.973 -1.562 -16.461 1.00 53.44 97 PRO A O 1
ATOM 779 N N . HIS A 1 98 ? 14.762 -1.806 -15.128 1.00 56.12 98 HIS A N 1
ATOM 780 C CA . HIS A 1 98 ? 14.202 -2.906 -14.343 1.00 56.12 98 HIS A CA 1
ATOM 781 C C . HIS A 1 98 ? 13.094 -2.461 -13.385 1.00 56.12 98 HIS A C 1
ATOM 783 O O . HIS A 1 98 ? 12.226 -3.259 -13.063 1.00 56.12 98 HIS A O 1
ATOM 789 N N . LEU A 1 99 ? 13.096 -1.210 -12.919 1.00 56.31 99 LEU A N 1
ATOM 790 C CA . LEU A 1 99 ? 12.019 -0.686 -12.074 1.00 56.31 99 LEU A CA 1
ATOM 791 C C . LEU A 1 99 ? 10.720 -0.529 -12.866 1.00 56.31 99 LEU A C 1
ATOM 793 O O . LEU A 1 99 ? 9.657 -0.797 -12.322 1.00 56.31 99 LEU A O 1
ATOM 797 N N . ARG A 1 100 ? 10.793 -0.154 -14.147 1.00 58.81 100 ARG A N 1
ATOM 798 C CA . ARG A 1 100 ? 9.616 0.031 -15.005 1.00 58.81 100 ARG A CA 1
ATOM 799 C C . ARG A 1 100 ? 8.841 -1.268 -15.223 1.00 58.81 100 ARG A C 1
ATOM 801 O O . ARG A 1 100 ? 7.640 -1.303 -14.976 1.00 58.81 100 ARG A O 1
ATOM 808 N N . GLU A 1 101 ? 9.518 -2.341 -15.632 1.00 57.75 101 GLU A N 1
ATOM 809 C CA . GLU A 1 101 ? 8.894 -3.662 -15.833 1.00 57.75 101 GLU A CA 1
ATOM 810 C C . GLU A 1 101 ? 8.281 -4.201 -14.539 1.00 57.75 101 GLU A C 1
ATOM 812 O O . GLU A 1 101 ? 7.158 -4.705 -14.512 1.00 57.75 101 GLU A O 1
ATOM 817 N N . VAL A 1 102 ? 9.012 -4.033 -13.443 1.00 57.03 102 VAL A N 1
ATOM 818 C CA . VAL A 1 102 ? 8.617 -4.519 -12.130 1.00 57.03 102 VAL A CA 1
ATOM 819 C C . VAL A 1 102 ? 7.453 -3.700 -11.558 1.00 57.03 102 VAL A C 1
ATOM 821 O O . VAL A 1 102 ? 6.550 -4.265 -10.945 1.00 57.03 102 VAL A O 1
ATOM 824 N N . VAL A 1 103 ? 7.409 -2.390 -11.808 1.00 58.22 103 VAL A N 1
ATOM 825 C CA . VAL A 1 103 ? 6.267 -1.543 -11.452 1.00 58.22 103 VAL A CA 1
ATOM 826 C C . VAL A 1 103 ? 5.044 -1.888 -12.284 1.00 58.22 103 VAL A C 1
ATOM 828 O O . VAL A 1 103 ? 3.970 -2.022 -11.714 1.00 58.22 103 VAL A O 1
ATOM 831 N N . ILE A 1 104 ? 5.173 -2.123 -13.590 1.00 56.81 104 ILE A N 1
ATOM 832 C CA . ILE A 1 104 ? 4.040 -2.570 -14.417 1.00 56.81 104 ILE A CA 1
ATOM 833 C C . ILE A 1 104 ? 3.468 -3.895 -13.887 1.00 56.81 104 ILE A C 1
ATOM 835 O O . ILE A 1 104 ? 2.248 -4.041 -13.796 1.00 56.81 104 ILE A O 1
ATOM 839 N N . ALA A 1 105 ? 4.328 -4.831 -13.478 1.00 54.53 105 ALA A N 1
ATOM 840 C CA . ALA A 1 105 ? 3.899 -6.069 -12.829 1.00 54.53 105 ALA A CA 1
ATOM 841 C C . ALA A 1 105 ? 3.226 -5.813 -11.463 1.00 54.53 105 ALA A C 1
ATOM 843 O O . ALA A 1 105 ? 2.217 -6.437 -11.150 1.00 54.53 105 ALA A O 1
ATOM 844 N N . CYS A 1 106 ? 3.727 -4.849 -10.685 1.00 53.56 106 CYS A N 1
ATOM 845 C CA . CYS A 1 106 ? 3.159 -4.435 -9.399 1.00 53.56 106 CYS A CA 1
ATOM 846 C C . CYS A 1 106 ? 1.780 -3.758 -9.537 1.00 53.56 106 CYS A C 1
ATOM 848 O O . CYS A 1 106 ? 0.900 -4.003 -8.720 1.00 53.56 106 CYS A O 1
ATOM 850 N N . VAL A 1 107 ? 1.561 -2.940 -10.573 1.00 51.78 107 VAL A N 1
ATOM 851 C CA . VAL A 1 107 ? 0.282 -2.247 -10.850 1.00 51.78 107 VAL A CA 1
ATOM 852 C C . VAL A 1 107 ? -0.811 -3.220 -11.303 1.00 51.78 107 VAL A C 1
ATOM 854 O O . VAL A 1 107 ? -1.999 -2.948 -11.149 1.00 51.78 107 VAL A O 1
ATOM 857 N N . ARG A 1 108 ? -0.419 -4.385 -11.827 1.00 54.47 108 ARG A N 1
ATOM 858 C CA . ARG A 1 108 ? -1.328 -5.487 -12.169 1.00 54.47 108 ARG A CA 1
ATOM 859 C C . ARG A 1 108 ? -1.529 -6.478 -11.027 1.00 54.47 108 ARG A C 1
ATOM 861 O O . ARG A 1 108 ? -2.039 -7.566 -11.270 1.00 54.47 108 ARG A O 1
ATOM 868 N N . CYS A 1 109 ? -1.126 -6.135 -9.804 1.00 55.72 109 CYS A N 1
ATOM 869 C CA . CYS A 1 109 ? -1.414 -6.964 -8.645 1.00 55.72 109 CYS A CA 1
ATOM 870 C C . CYS A 1 109 ? -2.939 -7.073 -8.504 1.00 55.72 109 CYS A C 1
ATOM 872 O O . CYS A 1 109 ? -3.615 -6.117 -8.117 1.00 55.72 109 CYS A O 1
ATOM 874 N N . CYS A 1 110 ? -3.482 -8.239 -8.857 1.00 58.25 110 CYS A N 1
ATOM 875 C CA . CYS A 1 110 ? -4.894 -8.596 -8.733 1.00 58.25 110 CYS A CA 1
ATOM 876 C C . CYS A 1 110 ? -5.248 -8.866 -7.264 1.00 58.25 110 CYS A C 1
ATOM 878 O O . CYS A 1 110 ? -5.895 -9.866 -6.951 1.00 58.25 110 CYS A O 1
ATOM 880 N N . CYS A 1 111 ? -4.765 -8.028 -6.343 1.00 64.38 111 CYS A N 1
ATOM 881 C CA . CYS A 1 111 ? -4.970 -8.244 -4.926 1.00 64.38 111 CYS A CA 1
ATOM 882 C C . CYS A 1 111 ? -6.465 -8.120 -4.623 1.00 64.38 111 CYS A C 1
ATOM 884 O O . CYS A 1 111 ? -7.075 -7.053 -4.692 1.00 64.38 111 CYS A O 1
ATOM 886 N N . PHE A 1 112 ? -7.067 -9.256 -4.295 1.00 74.75 112 PHE A N 1
ATOM 887 C CA . PHE A 1 112 ? -8.468 -9.337 -3.916 1.00 74.75 112 PHE A CA 1
ATOM 888 C C . PHE A 1 112 ? -8.679 -8.740 -2.521 1.00 74.75 112 PHE A C 1
ATOM 890 O O . PHE A 1 112 ? -9.741 -8.195 -2.218 1.00 74.75 112 PHE A O 1
ATOM 897 N N . GLN A 1 113 ? -7.656 -8.814 -1.665 1.00 85.69 113 GLN A N 1
ATOM 898 C CA . GLN A 1 113 ? -7.670 -8.268 -0.314 1.00 85.69 113 GLN A CA 1
ATOM 899 C C . GLN A 1 113 ? -6.422 -7.427 -0.035 1.00 85.69 113 GLN A C 1
ATOM 901 O O . GLN A 1 113 ? -5.306 -7.931 -0.120 1.00 85.69 113 GLN A O 1
ATOM 906 N N . LEU A 1 114 ? -6.609 -6.170 0.368 1.00 88.88 114 LEU A N 1
ATOM 907 C CA . LEU A 1 114 ? -5.546 -5.269 0.817 1.00 88.88 114 LEU A CA 1
ATOM 908 C C . LEU A 1 114 ? -5.742 -4.940 2.297 1.00 88.88 114 LEU A C 1
ATOM 910 O O . LEU A 1 114 ? -6.793 -4.437 2.684 1.00 88.88 114 LEU A O 1
ATOM 914 N N . THR A 1 115 ? -4.730 -5.189 3.123 1.00 91.38 115 THR A N 1
ATOM 915 C CA . THR A 1 115 ? -4.682 -4.760 4.526 1.00 91.38 115 THR A CA 1
ATOM 916 C C . THR A 1 115 ? -3.493 -3.834 4.741 1.00 91.38 115 THR A C 1
ATOM 918 O O . THR A 1 115 ? -2.359 -4.198 4.442 1.00 91.38 115 THR A O 1
ATOM 921 N N . LEU A 1 116 ? -3.761 -2.640 5.266 1.00 92.19 116 LEU A N 1
ATOM 922 C CA . LEU A 1 116 ? -2.745 -1.667 5.646 1.00 92.19 116 LEU A CA 1
ATOM 923 C C . LEU A 1 116 ? -2.659 -1.582 7.166 1.00 92.19 116 LEU A C 1
ATOM 925 O O . LEU A 1 116 ? -3.621 -1.165 7.816 1.00 92.19 116 LEU A O 1
ATOM 929 N N . ASN A 1 117 ? -1.509 -1.951 7.719 1.00 92.19 117 ASN A N 1
ATOM 930 C CA . ASN A 1 117 ? -1.205 -1.771 9.133 1.00 92.19 117 ASN A CA 1
ATOM 931 C C . ASN A 1 117 ? -0.641 -0.372 9.352 1.00 92.19 117 ASN A C 1
ATOM 933 O O . ASN A 1 117 ? 0.317 0.038 8.699 1.00 92.19 117 ASN A O 1
ATOM 937 N N . VAL A 1 118 ? -1.253 0.386 10.256 1.00 91.56 118 VAL A N 1
ATOM 938 C CA . VAL A 1 118 ? -0.901 1.790 10.462 1.00 91.56 118 VAL A CA 1
ATOM 939 C C . VAL A 1 118 ? -0.536 2.014 11.924 1.00 91.56 118 VAL A C 1
ATOM 941 O O . VAL A 1 118 ? -1.381 2.453 12.705 1.00 91.56 118 VAL A O 1
ATOM 944 N N . PRO A 1 119 ? 0.713 1.741 12.336 1.00 87.38 119 PRO A N 1
ATOM 945 C CA . PRO A 1 119 ? 1.153 2.099 13.677 1.00 87.38 119 PRO A CA 1
ATOM 946 C C . PRO A 1 119 ? 1.081 3.621 13.885 1.00 87.38 119 PRO A C 1
ATOM 948 O O . PRO A 1 119 ? 1.138 4.404 12.935 1.00 87.38 119 PRO A O 1
ATOM 951 N N . LEU A 1 120 ? 1.004 4.065 15.148 1.00 85.19 120 LEU A N 1
ATOM 952 C CA . LEU A 1 120 ? 0.871 5.494 15.491 1.00 85.19 120 LEU A CA 1
ATOM 953 C C . LEU A 1 120 ? 1.941 6.376 14.826 1.00 85.19 120 LEU A C 1
ATOM 955 O O . LEU A 1 120 ? 1.646 7.490 14.392 1.00 85.19 120 LEU A O 1
ATOM 959 N N . LYS A 1 121 ? 3.173 5.864 14.711 1.00 85.50 121 LYS A N 1
ATOM 960 C CA . LYS A 1 121 ? 4.309 6.566 14.093 1.00 85.50 121 LYS A CA 1
ATOM 961 C C . LYS A 1 121 ? 4.155 6.772 12.574 1.00 85.50 121 LYS A C 1
ATOM 963 O O . LYS A 1 121 ? 4.770 7.680 12.024 1.00 85.50 121 LYS A O 1
ATOM 968 N N . GLU A 1 122 ? 3.292 5.997 11.912 1.00 88.50 122 GLU A N 1
ATOM 969 C CA . GLU A 1 122 ? 3.097 5.984 10.451 1.00 88.50 122 GLU A CA 1
ATOM 970 C C . GLU A 1 122 ? 1.770 6.608 10.000 1.00 88.50 122 GLU A C 1
ATOM 972 O O . GLU A 1 122 ? 1.443 6.606 8.816 1.00 88.50 122 GLU A O 1
ATOM 977 N N . LEU A 1 123 ? 1.001 7.225 10.903 1.00 89.19 123 LEU A N 1
ATOM 978 C CA . LEU A 1 123 ? -0.262 7.885 10.536 1.00 89.19 123 LEU A CA 1
ATOM 979 C C . LEU A 1 123 ? -0.090 8.923 9.415 1.00 89.19 123 LEU A C 1
ATOM 981 O O . LEU A 1 123 ? -0.970 9.090 8.573 1.00 89.19 123 LEU A O 1
ATOM 985 N N . ARG A 1 124 ? 1.062 9.602 9.371 1.00 90.44 124 ARG A N 1
ATOM 986 C CA . ARG A 1 124 ? 1.368 10.607 8.342 1.00 90.44 124 ARG A CA 1
ATOM 987 C C . ARG A 1 124 ? 1.494 10.006 6.941 1.00 90.44 124 ARG A C 1
ATOM 989 O O . ARG A 1 124 ? 1.169 10.705 5.980 1.00 90.44 124 ARG A O 1
ATOM 996 N N . CYS A 1 125 ? 1.893 8.738 6.826 1.00 91.19 125 CYS A N 1
ATOM 997 C CA . CYS A 1 125 ? 1.999 8.020 5.555 1.00 91.19 125 CYS A CA 1
ATOM 998 C C . CYS A 1 125 ? 0.651 8.042 4.817 1.00 91.19 125 CYS A C 1
ATOM 1000 O O . CYS A 1 125 ? 0.591 8.368 3.633 1.00 91.19 125 CYS A O 1
ATOM 1002 N N . LEU A 1 126 ? -0.457 7.858 5.550 1.00 92.31 126 LEU A N 1
ATOM 1003 C CA . LEU A 1 126 ? -1.819 7.883 5.001 1.00 92.31 126 LEU A CA 1
ATOM 1004 C C . LEU A 1 126 ? -2.169 9.180 4.264 1.00 92.31 126 LEU A C 1
ATOM 1006 O O . LEU A 1 126 ? -2.865 9.160 3.251 1.00 92.31 126 LEU A O 1
ATOM 1010 N N . SER A 1 127 ? -1.706 10.323 4.770 1.00 92.19 127 SER A N 1
ATOM 1011 C CA . SER A 1 127 ? -1.971 11.614 4.125 1.00 92.19 127 SER A CA 1
ATOM 1012 C C . SER A 1 127 ? -1.026 11.897 2.970 1.00 92.19 127 SER A C 1
ATOM 1014 O O . SER A 1 127 ? -1.454 12.467 1.967 1.00 92.19 127 SER A O 1
ATOM 1016 N N . ARG A 1 128 ? 0.236 11.477 3.085 1.00 92.06 128 ARG A N 1
ATOM 1017 C CA . ARG A 1 128 ? 1.253 11.699 2.053 1.00 92.06 128 ARG A CA 1
ATOM 1018 C C . ARG A 1 128 ? 0.974 10.931 0.769 1.00 92.06 128 ARG A C 1
ATOM 1020 O O . ARG A 1 128 ? 1.252 11.470 -0.293 1.00 92.06 128 ARG A O 1
ATOM 1027 N N . ILE A 1 129 ? 0.333 9.761 0.853 1.00 90.56 129 ILE A N 1
ATOM 1028 C CA . ILE A 1 129 ? -0.097 8.972 -0.315 1.00 90.56 129 ILE A CA 1
ATOM 1029 C C . ILE A 1 129 ? -0.820 9.848 -1.353 1.00 90.56 129 ILE A C 1
ATOM 1031 O O . ILE A 1 129 ? -0.467 9.843 -2.530 1.00 90.56 129 ILE A O 1
ATOM 1035 N N . SER A 1 130 ? -1.780 10.666 -0.909 1.00 89.25 130 SER A N 1
ATOM 1036 C CA . SER A 1 130 ? -2.525 11.570 -1.799 1.00 89.25 130 SER A CA 1
ATOM 1037 C C . SER A 1 130 ? -1.673 12.680 -2.428 1.00 89.25 130 SER A C 1
ATOM 1039 O O . SER A 1 130 ? -2.003 13.178 -3.502 1.00 89.25 130 SER A O 1
ATOM 1041 N N . GLY A 1 131 ? -0.555 13.042 -1.794 1.00 88.94 131 GLY A N 1
ATOM 1042 C CA . GLY A 1 131 ? 0.372 14.069 -2.263 1.00 88.94 131 GLY A CA 1
ATOM 1043 C C . GLY A 1 131 ? 1.228 13.639 -3.454 1.00 88.94 131 GLY A C 1
ATOM 1044 O O . GLY A 1 131 ? 1.744 14.499 -4.160 1.00 88.94 131 GLY A O 1
ATOM 1045 N N . TYR A 1 132 ? 1.342 12.336 -3.735 1.00 87.31 132 TYR A N 1
ATOM 1046 C CA . TYR A 1 132 ? 2.112 11.834 -4.880 1.00 87.31 132 TYR A CA 1
ATOM 1047 C C . TYR A 1 132 ? 1.391 11.978 -6.228 1.00 87.31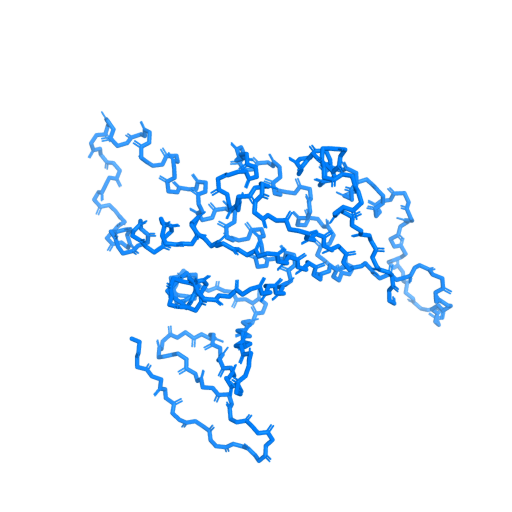 132 TYR A C 1
ATOM 1049 O O . TYR A 1 132 ? 1.927 11.549 -7.249 1.00 87.31 132 TYR A O 1
ATOM 1057 N N . GLY A 1 133 ? 0.178 12.542 -6.256 1.00 85.50 133 GLY A N 1
ATOM 1058 C CA . GLY A 1 133 ? -0.555 12.807 -7.499 1.00 85.50 133 GLY A CA 1
ATOM 1059 C C . GLY A 1 133 ? -1.000 11.550 -8.255 1.00 85.50 133 GLY A C 1
ATOM 1060 O O . GLY A 1 133 ? -1.310 11.625 -9.444 1.00 85.50 133 GLY A O 1
ATOM 1061 N N . LEU A 1 134 ? -1.024 10.393 -7.587 1.00 84.44 134 LEU A N 1
ATOM 1062 C CA . LEU A 1 134 ? -1.489 9.132 -8.158 1.00 84.44 134 LEU A CA 1
ATOM 1063 C C . LEU A 1 134 ? -2.947 8.862 -7.814 1.00 84.44 134 LEU A C 1
ATOM 1065 O O . LEU A 1 134 ? -3.364 9.023 -6.669 1.00 84.44 134 LEU A O 1
ATOM 1069 N N . CYS A 1 135 ? -3.697 8.367 -8.795 1.00 87.12 135 CYS A N 1
ATOM 1070 C CA . CYS A 1 135 ? -4.995 7.748 -8.552 1.00 87.12 135 CYS A CA 1
ATOM 1071 C C . CYS A 1 135 ? -4.793 6.327 -7.984 1.00 87.12 135 CYS A C 1
ATOM 1073 O O . CYS A 1 135 ? -3.878 5.635 -8.441 1.00 87.12 135 CYS A O 1
ATOM 1075 N N . PRO A 1 136 ? -5.641 5.851 -7.055 1.00 86.88 136 PRO A N 1
ATOM 1076 C CA . PRO A 1 136 ? -5.549 4.495 -6.501 1.00 86.88 136 PRO A CA 1
ATOM 1077 C C . PRO A 1 136 ? -5.534 3.382 -7.558 1.00 86.88 136 PRO A C 1
ATOM 1079 O O . PRO A 1 136 ? -4.841 2.384 -7.397 1.00 86.88 136 PRO A O 1
ATOM 1082 N N . GLU A 1 137 ? -6.234 3.582 -8.677 1.00 84.75 137 GLU A N 1
ATOM 1083 C CA . GLU A 1 137 ? -6.316 2.660 -9.817 1.00 84.75 137 GLU A CA 1
ATOM 1084 C C . GLU A 1 137 ? -4.968 2.434 -10.510 1.00 84.75 137 GLU A C 1
ATOM 1086 O O . GLU A 1 137 ? -4.806 1.482 -11.268 1.00 84.75 137 GLU A O 1
ATOM 1091 N N . ARG A 1 138 ? -3.991 3.315 -10.267 1.00 80.19 138 ARG A N 1
ATOM 1092 C CA . ARG A 1 138 ? -2.608 3.136 -10.720 1.00 80.19 138 ARG A CA 1
ATOM 1093 C C . ARG A 1 138 ? -1.797 2.234 -9.800 1.00 80.19 138 ARG A C 1
ATOM 1095 O O . ARG A 1 138 ? -0.647 1.981 -10.121 1.00 80.19 138 ARG A O 1
ATOM 1102 N N . ILE A 1 139 ? -2.353 1.796 -8.675 1.00 79.19 139 ILE A N 1
ATOM 1103 C CA . ILE A 1 139 ? -1.676 0.954 -7.684 1.00 79.19 139 ILE A CA 1
ATOM 1104 C C . ILE A 1 139 ? -2.369 -0.404 -7.582 1.00 79.19 139 ILE A C 1
ATOM 1106 O O . ILE A 1 139 ? -1.691 -1.423 -7.523 1.00 79.19 139 ILE A O 1
ATOM 1110 N N . PHE A 1 140 ? -3.702 -0.425 -7.585 1.00 79.25 140 PHE A N 1
ATOM 1111 C CA . PHE A 1 140 ? -4.499 -1.650 -7.553 1.00 79.25 140 PHE A CA 1
ATOM 1112 C C . PHE A 1 140 ? -5.816 -1.471 -8.311 1.00 79.25 140 PHE A C 1
ATOM 1114 O O . PHE A 1 140 ? -6.375 -0.375 -8.397 1.00 79.25 140 PHE A O 1
ATOM 1121 N N . GLU A 1 141 ? -6.366 -2.567 -8.826 1.00 79.38 141 GLU A N 1
ATOM 1122 C CA . GLU A 1 141 ? -7.649 -2.533 -9.518 1.00 79.38 141 GLU A CA 1
ATOM 1123 C C . GLU A 1 141 ? -8.817 -2.480 -8.519 1.00 79.38 141 GLU A C 1
ATOM 1125 O O . GLU A 1 141 ? -9.208 -3.482 -7.921 1.00 79.38 141 GLU A O 1
ATOM 1130 N N . ARG A 1 142 ? -9.444 -1.303 -8.367 1.00 81.31 142 ARG A N 1
ATOM 1131 C CA . ARG A 1 142 ? -10.568 -1.096 -7.426 1.00 81.31 142 ARG A CA 1
ATOM 1132 C C . ARG A 1 142 ? -11.758 -2.043 -7.672 1.00 81.31 142 ARG A C 1
ATOM 1134 O O . ARG A 1 142 ? -12.537 -2.304 -6.756 1.00 81.31 142 ARG A O 1
ATOM 1141 N N . ARG A 1 143 ? -11.942 -2.535 -8.903 1.00 81.88 143 ARG A N 1
ATOM 1142 C CA . ARG A 1 143 ? -13.015 -3.488 -9.248 1.00 81.88 143 ARG A CA 1
ATOM 1143 C C . ARG A 1 143 ? -12.704 -4.911 -8.791 1.00 81.88 143 ARG A C 1
ATOM 1145 O O . ARG A 1 143 ? -13.617 -5.587 -8.336 1.00 81.88 143 ARG A O 1
ATOM 1152 N N . ALA A 1 144 ? -11.441 -5.321 -8.873 1.00 80.94 144 ALA A N 1
ATOM 1153 C CA . ALA A 1 144 ? -10.979 -6.624 -8.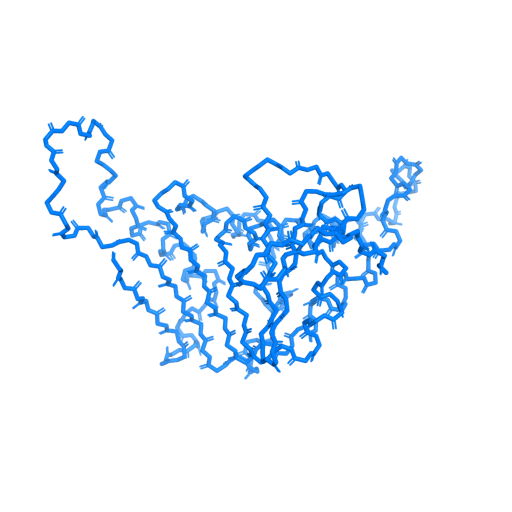404 1.00 80.94 144 ALA A CA 1
ATOM 1154 C C . ALA A 1 144 ? -10.825 -6.676 -6.873 1.00 80.94 144 ALA A C 1
ATOM 1156 O O . ALA A 1 144 ? -10.862 -7.753 -6.282 1.00 80.94 144 ALA A O 1
ATOM 1157 N N . LEU A 1 145 ? -10.680 -5.513 -6.226 1.00 84.75 145 LEU A N 1
ATOM 1158 C CA . LEU A 1 145 ? -10.559 -5.410 -4.778 1.00 84.75 145 LEU A CA 1
ATOM 1159 C C . LEU A 1 145 ? -11.890 -5.731 -4.085 1.00 84.75 145 LEU A C 1
ATOM 1161 O O . LEU A 1 145 ? -12.861 -4.974 -4.184 1.00 84.75 145 LEU A O 1
ATOM 1165 N N . SER A 1 146 ? -11.910 -6.820 -3.327 1.00 86.94 146 SER A N 1
ATOM 1166 C CA . SER A 1 146 ? -13.062 -7.262 -2.535 1.00 86.94 146 SER A CA 1
ATOM 1167 C C . SER A 1 146 ? -13.017 -6.781 -1.099 1.00 86.94 146 SER A C 1
ATOM 1169 O O . SER A 1 146 ? -14.066 -6.581 -0.495 1.00 86.94 146 SER A O 1
ATOM 1171 N N . ILE A 1 147 ? -11.822 -6.557 -0.550 1.00 91.19 147 ILE A N 1
ATOM 1172 C CA . ILE A 1 147 ? -11.681 -5.921 0.758 1.00 91.19 147 ILE A CA 1
ATOM 1173 C C . ILE A 1 147 ? -10.455 -5.009 0.814 1.00 91.19 147 ILE A C 1
ATOM 1175 O O . ILE A 1 147 ? -9.359 -5.371 0.397 1.00 91.19 147 ILE A O 1
ATOM 1179 N N . CYS A 1 148 ? -10.652 -3.824 1.377 1.00 91.75 148 CYS A N 1
ATOM 1180 C CA . CYS A 1 148 ? -9.629 -2.880 1.782 1.00 91.75 148 CYS A CA 1
ATOM 1181 C C . CYS A 1 148 ? -9.773 -2.651 3.286 1.00 91.75 148 CYS A C 1
ATOM 1183 O O . CYS A 1 148 ? -10.739 -2.032 3.738 1.00 91.75 148 CYS A O 1
ATOM 1185 N N . ARG A 1 149 ? -8.812 -3.135 4.067 1.00 94.19 149 ARG A N 1
ATOM 1186 C CA . ARG A 1 149 ? -8.790 -3.004 5.521 1.00 94.19 149 ARG A CA 1
ATOM 1187 C C . ARG A 1 149 ? -7.712 -2.026 5.952 1.00 94.19 149 ARG A C 1
ATOM 1189 O O . ARG A 1 149 ? -6.555 -2.158 5.567 1.00 94.19 149 ARG A O 1
ATOM 1196 N N . LEU A 1 150 ? -8.094 -1.078 6.795 1.00 94.31 150 LEU A N 1
ATOM 1197 C CA . LEU A 1 150 ? -7.166 -0.191 7.486 1.00 94.31 150 LEU A CA 1
ATOM 1198 C C . LEU A 1 150 ? -7.093 -0.606 8.959 1.00 94.31 150 LEU A C 1
ATOM 1200 O O . LEU A 1 150 ? -8.078 -0.458 9.682 1.00 94.31 150 LEU A O 1
ATOM 1204 N N . CYS A 1 151 ? -5.956 -1.144 9.393 1.00 93.25 151 CYS A N 1
ATOM 1205 C CA . CYS A 1 151 ? -5.711 -1.538 10.778 1.00 93.25 151 CYS A CA 1
ATOM 1206 C C . CYS A 1 151 ? -5.099 -0.359 11.543 1.00 93.25 151 CYS A C 1
ATOM 1208 O O . CYS A 1 151 ? -3.989 0.077 11.237 1.00 93.25 151 CYS A O 1
ATOM 1210 N N . LEU A 1 152 ? -5.830 0.159 12.528 1.00 90.69 152 LEU A N 1
ATOM 1211 C CA . LEU A 1 152 ? -5.495 1.354 13.297 1.00 90.69 152 LEU A CA 1
ATOM 1212 C C . LEU A 1 152 ? -5.326 1.011 14.789 1.00 90.69 152 LEU A C 1
ATOM 1214 O O . LEU A 1 152 ? -6.067 0.183 15.313 1.00 90.69 152 LEU A O 1
ATOM 1218 N N . PRO A 1 153 ? -4.412 1.670 15.511 1.00 85.00 153 PRO A N 1
ATOM 1219 C CA . PRO A 1 153 ? -4.276 1.504 16.951 1.00 85.00 153 PRO A CA 1
ATOM 1220 C C . PRO A 1 153 ? -5.524 2.035 17.664 1.00 85.00 153 PRO A C 1
ATOM 1222 O O . PRO A 1 153 ? -6.006 3.135 17.377 1.00 85.00 153 PRO A O 1
ATOM 1225 N N . SER A 1 154 ? -6.046 1.259 18.609 1.00 78.06 154 SER A N 1
ATOM 1226 C CA . SER A 1 154 ? -7.164 1.656 19.454 1.00 78.06 154 SER A CA 1
ATOM 1227 C C . SER A 1 154 ? -6.737 2.750 20.428 1.00 78.06 154 SER A C 1
ATOM 1229 O O . SER A 1 154 ? -5.788 2.608 21.199 1.00 78.06 154 SER A O 1
ATOM 1231 N N . THR A 1 155 ? -7.490 3.845 20.441 1.00 66.69 155 THR A N 1
ATOM 1232 C CA . THR A 1 155 ? -7.266 4.979 21.349 1.00 66.69 155 THR A CA 1
ATOM 1233 C C . THR A 1 155 ? -7.804 4.723 22.757 1.00 66.69 155 THR A C 1
ATOM 1235 O O . THR A 1 155 ? -7.646 5.566 23.634 1.00 66.69 155 THR A O 1
ATOM 1238 N N . ASN A 1 156 ? -8.458 3.577 22.979 1.00 58.69 156 ASN A N 1
ATOM 1239 C CA . ASN A 1 156 ? -9.156 3.257 24.225 1.00 58.69 156 ASN A CA 1
ATOM 1240 C C . ASN A 1 156 ? -8.283 2.508 25.245 1.00 58.69 156 ASN A C 1
ATOM 1242 O O . ASN A 1 156 ? -8.787 2.119 26.297 1.00 58.69 156 ASN A O 1
ATOM 1246 N N . ARG A 1 157 ? -6.989 2.288 24.970 1.00 52.94 157 ARG A N 1
ATOM 1247 C CA . ARG A 1 157 ? -6.092 1.680 25.961 1.00 52.94 157 ARG A CA 1
ATOM 1248 C C . ARG A 1 157 ? -5.646 2.736 26.985 1.00 52.94 157 ARG A C 1
ATOM 1250 O O . ARG A 1 157 ? -5.104 3.768 26.580 1.00 52.94 157 ARG A O 1
ATOM 1257 N N . PRO A 1 158 ? -5.828 2.500 28.298 1.00 44.62 158 PRO A N 1
ATOM 1258 C CA . PRO A 1 158 ? -5.224 3.343 29.318 1.00 44.62 158 PRO A CA 1
ATOM 1259 C C . PRO A 1 158 ? -3.701 3.194 29.220 1.00 44.62 158 PRO A C 1
ATOM 1261 O O . PRO A 1 158 ? -3.145 2.159 29.576 1.00 44.6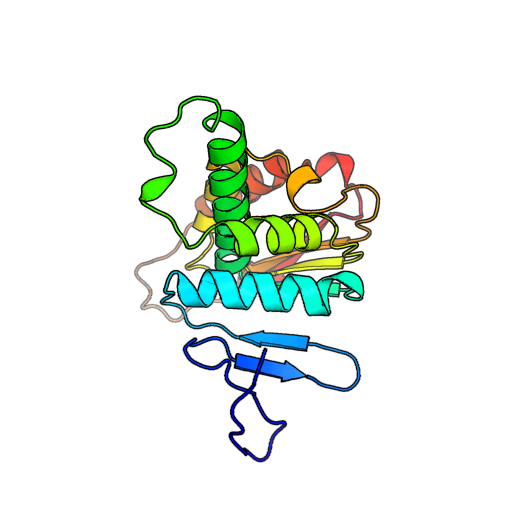2 158 PRO A O 1
ATOM 1264 N N . SER A 1 159 ? -3.022 4.211 28.690 1.00 48.59 159 SER A N 1
ATOM 1265 C CA . SER A 1 159 ? -1.562 4.282 28.751 1.00 48.59 159 SER A CA 1
ATOM 1266 C C . SER A 1 159 ? -1.131 4.566 30.194 1.00 48.59 159 SER A C 1
ATOM 1268 O O . SER A 1 159 ? -1.699 5.478 30.808 1.00 48.59 159 SER A O 1
ATOM 1270 N N . PRO A 1 160 ? -0.112 3.869 30.731 1.00 47.34 160 PRO A N 1
ATOM 1271 C CA . PRO A 1 160 ? 0.538 4.287 31.963 1.00 47.34 160 PRO A CA 1
ATOM 1272 C C . PRO A 1 160 ? 1.096 5.709 31.786 1.00 47.34 160 PRO A C 1
ATOM 1274 O O . PRO A 1 160 ? 1.452 6.137 30.686 1.00 47.34 160 PRO A O 1
ATOM 1277 N N . ALA A 1 161 ? 1.071 6.473 32.873 1.00 48.38 161 ALA A N 1
ATOM 1278 C CA . ALA A 1 161 ? 1.022 7.933 32.920 1.00 48.38 161 ALA A CA 1
ATOM 1279 C C . ALA A 1 161 ? 2.285 8.714 32.466 1.00 48.38 161 ALA A C 1
ATOM 1281 O O . ALA A 1 161 ? 2.483 9.831 32.939 1.00 48.38 161 ALA A O 1
ATOM 1282 N N . SER A 1 162 ? 3.128 8.206 31.555 1.00 46.78 162 SER A N 1
ATOM 1283 C CA . SER A 1 162 ? 4.372 8.898 31.152 1.00 46.78 162 SER A CA 1
ATOM 1284 C C . SER A 1 162 ? 4.478 9.354 29.692 1.00 46.78 162 SER A C 1
ATOM 1286 O O . SER A 1 162 ? 5.430 10.066 29.370 1.00 46.78 162 SER A O 1
ATOM 1288 N N . ASP A 1 163 ? 3.536 9.027 28.803 1.00 48.19 163 ASP A N 1
ATOM 1289 C CA . ASP A 1 163 ? 3.676 9.400 27.388 1.00 48.19 163 ASP A CA 1
ATOM 1290 C C . ASP A 1 163 ? 3.200 10.831 27.100 1.00 48.19 163 ASP A C 1
ATOM 1292 O O . ASP A 1 163 ? 2.017 11.120 26.906 1.00 48.19 163 ASP A O 1
ATOM 1296 N N . LYS A 1 164 ? 4.175 11.745 27.016 1.00 46.34 164 LYS A N 1
ATOM 1297 C CA . LYS A 1 164 ? 4.014 13.158 26.622 1.00 46.34 164 LYS A CA 1
ATOM 1298 C C . LYS A 1 164 ? 3.568 13.365 25.161 1.00 46.34 164 LYS A C 1
ATOM 1300 O O . LYS A 1 164 ? 3.341 14.500 24.761 1.00 46.34 164 LYS A O 1
ATOM 1305 N N . ASN A 1 165 ? 3.381 12.297 24.381 1.00 49.31 165 ASN A N 1
ATOM 1306 C CA . ASN A 1 165 ? 2.957 12.342 22.978 1.00 49.31 165 ASN A CA 1
ATOM 1307 C C . ASN A 1 165 ? 1.560 11.737 22.781 1.00 49.31 165 ASN A C 1
ATOM 1309 O O . ASN A 1 165 ? 1.368 10.822 21.979 1.00 49.31 165 ASN A O 1
ATOM 1313 N N . LYS A 1 166 ? 0.551 12.256 23.490 1.00 55.50 166 LYS A N 1
ATOM 1314 C CA . LYS A 1 166 ? -0.849 11.913 23.199 1.00 55.50 166 LYS A CA 1
ATOM 1315 C C . LYS A 1 166 ? -1.243 12.487 21.835 1.00 55.50 166 LYS A C 1
ATOM 1317 O O . LYS A 1 166 ? -1.648 13.643 21.725 1.00 55.50 166 LYS A O 1
ATOM 1322 N N . ILE A 1 167 ? -1.126 11.676 20.785 1.00 60.56 167 ILE A N 1
ATOM 1323 C CA . ILE A 1 167 ? -1.730 11.974 19.484 1.00 60.56 167 ILE A CA 1
ATOM 1324 C C . ILE A 1 167 ? -3.243 12.025 19.702 1.00 60.56 167 ILE A C 1
ATOM 1326 O O . ILE A 1 167 ? -3.854 11.049 20.131 1.00 60.56 167 ILE A O 1
ATOM 1330 N N . SER A 1 168 ? -3.852 13.182 19.449 1.00 65.12 168 SER A N 1
ATOM 1331 C CA . SER A 1 168 ? -5.292 13.349 19.635 1.00 65.12 168 SER A CA 1
ATOM 1332 C C . SER A 1 168 ? -6.076 12.529 18.605 1.00 65.12 168 SER A C 1
ATOM 1334 O O . SER A 1 168 ? -5.686 12.443 17.439 1.00 65.12 168 SER A O 1
ATOM 1336 N N . ASN A 1 169 ? -7.242 12.002 18.993 1.00 65.19 169 ASN A N 1
ATOM 1337 C CA . ASN A 1 169 ? -8.152 11.300 18.074 1.00 65.19 169 ASN A CA 1
ATOM 1338 C C . ASN A 1 169 ? -8.519 12.160 16.851 1.00 65.19 169 ASN A C 1
ATOM 1340 O O . ASN A 1 169 ? -8.720 11.640 15.756 1.00 65.19 169 ASN A O 1
ATOM 1344 N N . ARG A 1 170 ? -8.549 13.493 17.013 1.00 66.62 170 ARG A N 1
ATOM 1345 C CA . ARG A 1 170 ? -8.740 14.442 15.903 1.00 66.62 170 ARG A CA 1
ATOM 1346 C C . ARG A 1 170 ? -7.620 14.350 14.861 1.00 66.62 170 ARG A C 1
ATOM 1348 O O . ARG A 1 170 ? -7.913 14.389 13.670 1.00 66.62 170 ARG A O 1
ATOM 1355 N N . SER A 1 171 ? -6.370 14.193 15.298 1.00 73.94 171 SER A N 1
ATOM 1356 C CA . SER A 1 171 ? -5.207 14.042 14.415 1.00 73.94 171 SER A CA 1
ATOM 1357 C C . SER A 1 171 ? -5.260 12.728 13.623 1.00 73.94 171 SER A C 1
ATOM 1359 O O . SER A 1 171 ? -5.111 12.733 12.401 1.00 73.94 171 SER A O 1
ATOM 1361 N N . ILE A 1 172 ? -5.591 11.615 14.292 1.00 82.38 172 ILE A N 1
ATOM 1362 C CA . ILE A 1 172 ? -5.771 10.296 13.653 1.00 82.38 172 ILE A CA 1
ATOM 1363 C C . ILE A 1 172 ? -6.865 10.372 12.583 1.00 82.38 172 ILE A C 1
ATOM 1365 O O . ILE A 1 172 ? -6.643 10.007 11.427 1.00 82.38 172 ILE A O 1
ATOM 1369 N N . ASN A 1 173 ? -8.027 10.921 12.946 1.00 86.31 173 ASN A N 1
ATOM 1370 C CA . ASN A 1 173 ? -9.161 11.050 12.035 1.00 86.31 173 ASN A CA 1
ATOM 1371 C C . ASN A 1 173 ? -8.834 11.923 10.817 1.00 86.31 173 ASN A C 1
ATOM 1373 O O . ASN A 1 173 ? -9.295 11.619 9.721 1.00 86.31 17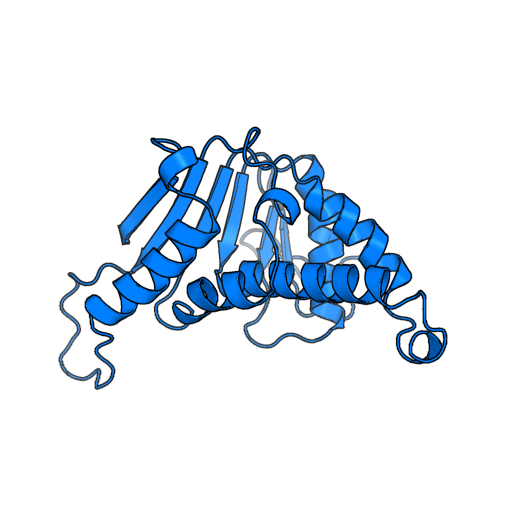3 ASN A O 1
ATOM 1377 N N . GLY A 1 174 ? -8.016 12.969 10.967 1.00 90.38 174 GLY A N 1
ATOM 1378 C CA . GLY A 1 174 ? -7.567 13.793 9.841 1.00 90.38 174 GLY A CA 1
ATOM 1379 C C . GLY A 1 174 ? -6.774 12.992 8.804 1.00 90.38 174 GLY A C 1
ATOM 1380 O O . GLY A 1 174 ? -7.060 13.063 7.602 1.00 90.38 174 GLY A O 1
ATOM 1381 N N . HIS A 1 175 ? -5.825 12.176 9.267 1.00 91.88 175 HIS A N 1
ATOM 1382 C CA . HIS A 1 175 ? -5.018 11.331 8.390 1.00 91.88 175 HIS A CA 1
ATOM 1383 C C . HIS A 1 175 ? -5.851 10.247 7.696 1.00 91.88 175 HIS A C 1
ATOM 1385 O O . HIS A 1 175 ? -5.770 10.084 6.475 1.00 91.88 175 HIS A O 1
ATOM 1391 N N . VAL A 1 176 ? -6.720 9.577 8.455 1.00 92.94 176 VAL A N 1
ATOM 1392 C CA . VAL A 1 176 ? -7.633 8.547 7.944 1.00 92.94 176 VAL A CA 1
ATOM 1393 C C . VAL A 1 176 ? -8.621 9.133 6.934 1.00 92.94 176 VAL A C 1
ATOM 1395 O O . VAL A 1 176 ? -8.811 8.561 5.866 1.00 92.94 176 VAL A O 1
ATOM 1398 N N . ASN A 1 177 ? -9.216 10.296 7.209 1.00 93.88 177 ASN A N 1
ATOM 1399 C CA . ASN A 1 177 ? -10.162 10.944 6.295 1.00 93.88 177 ASN A CA 1
ATOM 1400 C C . ASN A 1 177 ? -9.504 11.392 4.987 1.00 93.88 177 ASN A C 1
ATOM 1402 O O . ASN A 1 177 ? -10.145 11.391 3.936 1.00 93.88 177 ASN A O 1
ATOM 1406 N N . THR A 1 178 ? -8.229 11.772 5.028 1.00 94.06 178 THR A N 1
ATOM 1407 C CA . THR A 1 178 ? -7.465 12.097 3.817 1.00 94.06 178 THR A CA 1
ATOM 1408 C C . THR A 1 178 ? -7.271 10.854 2.956 1.00 94.06 178 THR A C 1
ATOM 1410 O O . THR A 1 178 ? -7.606 10.878 1.774 1.00 94.06 178 THR A O 1
ATOM 1413 N N . PHE A 1 179 ? -6.864 9.739 3.564 1.00 94.25 179 PHE A N 1
ATOM 1414 C CA . PHE A 1 179 ? -6.746 8.465 2.860 1.00 94.25 179 PHE A CA 1
ATOM 1415 C C . PHE A 1 179 ? -8.089 7.952 2.324 1.00 94.25 179 PHE A C 1
ATOM 1417 O O . PHE A 1 179 ? -8.168 7.551 1.168 1.00 94.25 179 PHE A O 1
ATOM 1424 N N . LYS A 1 180 ? -9.171 8.030 3.113 1.00 94.81 180 LYS A N 1
ATOM 1425 C CA . LYS A 1 180 ? -10.528 7.634 2.687 1.00 94.81 180 LYS A CA 1
ATOM 1426 C C . LYS A 1 180 ? -10.999 8.387 1.448 1.00 94.81 180 LYS A C 1
ATOM 1428 O O . LYS A 1 180 ? -11.619 7.784 0.578 1.00 94.81 180 LYS A O 1
ATOM 1433 N N . ARG A 1 181 ? -10.731 9.695 1.386 1.00 95.00 181 ARG A N 1
ATOM 1434 C CA . ARG A 1 181 ? -11.050 10.514 0.209 1.00 95.00 181 ARG A CA 1
ATOM 1435 C C . ARG A 1 181 ? -10.211 10.095 -0.988 1.00 95.00 181 ARG A C 1
ATOM 1437 O O . ARG A 1 181 ? -10.753 9.942 -2.071 1.00 95.00 181 ARG A O 1
ATOM 1444 N N . TRP A 1 182 ? -8.916 9.870 -0.778 1.00 94.06 182 TRP A N 1
ATOM 1445 C CA . TRP A 1 182 ? -8.005 9.456 -1.840 1.00 94.06 182 TRP A CA 1
ATOM 1446 C C . TRP A 1 182 ? -8.378 8.098 -2.446 1.00 94.06 182 TRP A C 1
ATOM 1448 O O . TRP A 1 182 ? -8.446 7.986 -3.664 1.00 94.06 182 TRP A O 1
ATOM 1458 N N . ILE A 1 183 ? -8.678 7.089 -1.619 1.00 92.12 183 ILE A N 1
ATOM 1459 C CA . ILE A 1 183 ? -9.067 5.752 -2.097 1.00 92.12 183 ILE A CA 1
ATOM 1460 C C . ILE A 1 183 ? -10.493 5.694 -2.666 1.00 92.12 183 ILE A C 1
ATOM 1462 O O . ILE A 1 183 ? -10.858 4.702 -3.301 1.00 92.12 183 ILE A O 1
ATOM 1466 N N . ASP A 1 184 ? -11.280 6.749 -2.439 1.00 92.81 184 ASP A N 1
ATOM 1467 C CA . ASP A 1 184 ? -12.724 6.779 -2.648 1.00 92.81 184 ASP A CA 1
ATOM 1468 C C . ASP A 1 184 ? -13.425 5.641 -1.883 1.00 92.81 184 ASP A C 1
ATOM 1470 O O . ASP A 1 184 ? -14.051 4.735 -2.432 1.00 92.81 184 ASP A O 1
ATOM 1474 N N . ALA A 1 185 ? -13.302 5.680 -0.553 1.00 92.19 185 ALA A N 1
ATOM 1475 C CA . ALA A 1 185 ? -13.907 4.686 0.335 1.00 92.19 185 ALA A CA 1
ATOM 1476 C C . ALA A 1 185 ? -15.436 4.579 0.159 1.00 92.19 185 ALA A C 1
ATOM 1478 O O . ALA A 1 185 ? -16.021 3.530 0.421 1.00 92.19 185 ALA A O 1
ATOM 1479 N N . THR A 1 186 ? -16.085 5.645 -0.314 1.00 91.25 186 THR A N 1
ATOM 1480 C CA . THR A 1 186 ? -17.513 5.674 -0.642 1.00 91.25 186 THR A CA 1
ATOM 1481 C C . THR A 1 186 ? -17.876 4.737 -1.791 1.00 91.25 186 THR A C 1
ATOM 1483 O O . THR A 1 186 ? -18.872 4.021 -1.679 1.00 91.25 186 THR A O 1
ATOM 1486 N N . SER A 1 187 ? -17.070 4.654 -2.857 1.00 90.50 187 SER A N 1
ATOM 1487 C CA . SER A 1 187 ? -17.325 3.690 -3.943 1.00 90.50 187 SER A CA 1
ATOM 1488 C C . SER A 1 187 ? -16.970 2.247 -3.580 1.00 90.50 187 SER A C 1
ATOM 1490 O O . SER A 1 187 ? -17.479 1.299 -4.190 1.00 90.50 187 SER A O 1
ATOM 1492 N N . LEU A 1 188 ? -16.139 2.051 -2.554 1.00 88.88 188 LEU A N 1
ATOM 1493 C CA . LEU A 1 188 ? -15.846 0.726 -2.012 1.00 88.88 188 LEU A CA 1
ATOM 1494 C C . LEU A 1 188 ? -17.009 0.149 -1.190 1.00 88.88 188 LEU A C 1
ATOM 1496 O O . LEU A 1 188 ? -17.166 -1.073 -1.176 1.00 88.88 188 LEU A O 1
ATOM 1500 N N . LYS A 1 189 ? -17.867 0.989 -0.592 1.00 90.50 189 LYS A N 1
ATOM 1501 C CA . LYS A 1 189 ? -18.989 0.563 0.267 1.00 90.50 189 LYS A CA 1
ATOM 1502 C C . LYS A 1 189 ? -18.500 -0.404 1.363 1.00 90.50 189 LYS A C 1
ATOM 1504 O O . LYS A 1 189 ? -17.511 -0.122 2.031 1.00 90.50 189 LYS A O 1
ATOM 1509 N N . GLU A 1 190 ? -19.149 -1.558 1.504 1.00 89.62 190 GLU A N 1
ATOM 1510 C CA . GLU A 1 190 ? -18.836 -2.620 2.474 1.00 89.62 190 GLU A CA 1
ATOM 1511 C C . GLU A 1 190 ? -17.448 -3.246 2.278 1.00 89.62 190 GLU A C 1
ATOM 1513 O O . GLU A 1 190 ? -16.906 -3.864 3.191 1.00 89.62 190 GLU A O 1
ATOM 1518 N N . ARG A 1 191 ? -16.831 -3.049 1.105 1.00 91.31 191 ARG A N 1
ATOM 1519 C CA . ARG A 1 191 ? -15.476 -3.535 0.822 1.00 91.31 191 ARG A CA 1
ATOM 1520 C C . ARG A 1 191 ? -14.418 -2.741 1.581 1.00 91.31 191 ARG A C 1
ATOM 1522 O O . ARG A 1 191 ? -13.304 -3.223 1.733 1.00 91.31 191 ARG A O 1
ATOM 1529 N N . TYR A 1 192 ? -14.724 -1.536 2.062 1.00 94.44 192 TYR A N 1
ATOM 1530 C CA . TYR A 1 192 ? -13.815 -0.776 2.916 1.00 94.44 192 TYR A CA 1
ATOM 1531 C C . TYR A 1 192 ? -14.160 -0.978 4.394 1.00 94.44 192 TYR A C 1
ATOM 1533 O O . TYR A 1 192 ? -15.285 -0.720 4.816 1.00 94.44 192 TYR A O 1
ATOM 1541 N N . CYS A 1 193 ? -13.174 -1.365 5.205 1.00 93.75 193 CYS A N 1
ATOM 1542 C CA . CYS A 1 193 ? -13.344 -1.512 6.649 1.00 93.75 193 CYS A CA 1
ATOM 1543 C C . CYS A 1 193 ? -12.157 -0.947 7.440 1.00 93.75 193 CYS A C 1
ATOM 1545 O O . CYS A 1 193 ? -11.019 -0.900 6.969 1.00 93.75 193 CYS A O 1
ATOM 1547 N N . GLN A 1 194 ? -12.438 -0.522 8.671 1.00 92.94 194 GLN A N 1
ATOM 1548 C CA . GLN A 1 194 ? -11.432 -0.113 9.649 1.00 92.94 194 GLN A CA 1
ATOM 1549 C C . GLN A 1 194 ? -11.438 -1.118 10.793 1.00 92.94 194 GLN A C 1
ATOM 1551 O O . GLN A 1 194 ? -12.497 -1.458 11.315 1.00 92.94 194 GLN A O 1
ATOM 1556 N N . HIS A 1 195 ? -10.260 -1.606 11.160 1.00 90.81 195 HIS A N 1
ATOM 1557 C CA . HIS A 1 195 ? -10.074 -2.530 12.267 1.00 90.81 195 HIS A CA 1
ATOM 1558 C C . HIS A 1 195 ? -9.212 -1.854 13.329 1.00 90.81 195 HIS A C 1
ATOM 1560 O O . HIS A 1 195 ? -8.148 -1.337 13.002 1.00 90.81 195 HIS A O 1
ATOM 1566 N N . TYR A 1 196 ? -9.669 -1.845 14.580 1.00 87.56 196 TYR A N 1
ATOM 1567 C CA . TYR A 1 196 ? -8.943 -1.233 15.691 1.00 87.56 196 TYR A CA 1
ATOM 1568 C C . TYR A 1 196 ? -8.337 -2.314 16.588 1.00 87.56 196 TYR A C 1
ATOM 1570 O O . TYR A 1 196 ? -9.062 -3.232 16.973 1.00 87.56 196 TYR A O 1
ATOM 1578 N N . TYR A 1 197 ? -7.049 -2.196 16.927 1.00 81.31 197 TYR A N 1
ATOM 1579 C CA . TYR A 1 197 ? -6.305 -3.171 17.744 1.00 81.31 197 TYR A CA 1
ATOM 1580 C C . TYR A 1 197 ? -5.714 -2.576 19.028 1.00 81.31 197 TYR A C 1
ATOM 1582 O O . TYR A 1 197 ? -5.390 -1.369 19.046 1.00 81.31 197 TYR A O 1
#

Organism: Anisakis simplex (NCBI:txid6269)

Foldseek 3Di:
DDWDWDDDDPFTWTDDPPFQWTWGDDPQDIDIDHDPDGDPVNLLVVLVVCLVPLQPAQADEDELVNVLSLLLLLLVLVVCVVVVVPPDPVVPCPPPPSSVVSLVSQLARLHQYYEYEYEPVRLVSLQCSVVSVDQVNSRYNLVSHQAYEYEEEDPPDPDDDPDPDPPDPVNSVVSVVNNCVRNVVVVCVVRYYYHYD

Sequence (197 aa):
MQFNYEFTSTGSFFGAKNSNITIRMDRHNVVLVAPECWCPTDIIQLFRAISIFGIAAHTVCMDASIFEMITAGISTILIQDRFSLRDEFMNRLRFLPHLREVVIACVRCCCFQLTLNVPLKELRCLSRISGYGLCPERIFERRALSICRLCLPSTNRPSPASDKNKISNRSINGHVNTFKRWIDATSLKERYCQHYY